Protein AF-A0A4V6XWL5-F1 (afdb_monomer_lite)

Structure (mmCIF, N/CA/C/O backbone):
data_AF-A0A4V6XWL5-F1
#
_entry.id   AF-A0A4V6XWL5-F1
#
loop_
_atom_site.group_PDB
_atom_site.id
_atom_site.type_symbol
_atom_site.label_atom_id
_atom_site.label_alt_id
_atom_site.label_comp_id
_atom_site.label_asym_id
_atom_site.label_entity_id
_atom_site.label_seq_id
_atom_site.pdbx_PDB_ins_code
_atom_site.Cartn_x
_atom_site.Cartn_y
_atom_site.Cartn_z
_atom_site.occupancy
_atom_site.B_iso_or_equiv
_atom_site.auth_seq_id
_atom_site.auth_comp_id
_atom_site.auth_asym_id
_atom_site.auth_atom_id
_atom_site.pdbx_PDB_model_num
ATOM 1 N N . MET A 1 1 ? 17.729 -28.810 -11.123 1.00 40.25 1 MET A N 1
ATOM 2 C CA . MET A 1 1 ? 17.228 -27.860 -12.140 1.00 40.25 1 MET A CA 1
ATOM 3 C C . MET A 1 1 ? 15.834 -28.302 -12.530 1.00 40.25 1 MET A C 1
ATOM 5 O O . MET A 1 1 ? 15.698 -29.284 -13.244 1.00 40.25 1 MET A O 1
ATOM 9 N N . VAL A 1 2 ? 14.812 -27.662 -11.968 1.00 44.84 2 VAL A N 1
ATOM 10 C CA . VAL A 1 2 ? 13.415 -27.924 -12.328 1.00 44.84 2 VAL A CA 1
ATOM 11 C C . VAL A 1 2 ? 13.117 -27.051 -13.542 1.00 44.84 2 VAL A C 1
ATOM 13 O O . VAL A 1 2 ? 13.037 -25.832 -13.418 1.00 44.84 2 VAL A O 1
ATOM 16 N N . GLU A 1 3 ? 13.042 -27.657 -14.725 1.00 44.75 3 GLU A N 1
ATOM 17 C CA . GLU A 1 3 ? 12.549 -26.979 -15.923 1.00 44.75 3 GLU A CA 1
ATOM 18 C C . GLU A 1 3 ? 11.070 -26.642 -15.709 1.00 44.75 3 GLU A C 1
ATOM 20 O O . GLU A 1 3 ? 10.210 -27.523 -15.705 1.00 44.75 3 GLU A O 1
ATOM 25 N N . ILE A 1 4 ? 10.771 -25.359 -15.501 1.00 56.16 4 ILE A N 1
ATOM 26 C CA . ILE A 1 4 ? 9.401 -24.843 -15.491 1.00 56.16 4 ILE A CA 1
ATOM 27 C C . ILE A 1 4 ? 8.886 -24.942 -16.932 1.00 56.16 4 ILE A C 1
ATOM 29 O O . ILE A 1 4 ? 9.144 -24.089 -17.780 1.00 56.16 4 ILE A O 1
ATOM 33 N N . HIS A 1 5 ? 8.226 -26.060 -17.220 1.00 51.72 5 HIS A N 1
ATOM 34 C CA . HIS A 1 5 ? 7.653 -26.395 -18.515 1.00 51.72 5 HIS A CA 1
ATOM 35 C C . HIS A 1 5 ? 6.510 -25.421 -18.852 1.00 51.72 5 HIS A C 1
ATOM 37 O O . HIS A 1 5 ? 5.430 -25.490 -18.273 1.00 51.72 5 HIS A O 1
ATOM 43 N N . GLY A 1 6 ? 6.753 -24.536 -19.823 1.00 56.50 6 GLY A N 1
ATOM 44 C CA . GLY A 1 6 ? 5.713 -23.995 -20.699 1.00 56.50 6 GLY A CA 1
ATOM 45 C C . GLY A 1 6 ? 4.849 -22.857 -20.155 1.00 56.50 6 GLY A C 1
ATOM 46 O O . GLY A 1 6 ? 3.627 -22.960 -20.209 1.00 56.50 6 GLY A O 1
ATOM 47 N N . ILE A 1 7 ? 5.446 -21.727 -19.760 1.00 60.53 7 ILE A N 1
ATOM 48 C CA . ILE A 1 7 ? 4.703 -20.457 -19.838 1.00 60.53 7 ILE A CA 1
ATOM 49 C C . ILE A 1 7 ? 4.410 -20.229 -21.321 1.00 60.53 7 ILE A C 1
ATOM 51 O O . ILE A 1 7 ? 5.315 -19.994 -22.126 1.00 60.53 7 ILE A O 1
ATOM 55 N N . THR A 1 8 ? 3.146 -20.381 -21.709 1.00 76.75 8 THR A N 1
ATOM 56 C CA . THR A 1 8 ? 2.747 -20.165 -23.101 1.00 76.75 8 THR A CA 1
ATOM 57 C C . THR A 1 8 ? 2.960 -18.691 -23.442 1.00 76.75 8 THR A C 1
ATOM 59 O O . THR A 1 8 ? 2.635 -17.815 -22.647 1.00 76.75 8 THR A O 1
ATOM 62 N N . HIS A 1 9 ? 3.487 -18.380 -24.629 1.00 76.94 9 HIS A N 1
ATOM 63 C CA . HIS A 1 9 ? 3.691 -16.993 -25.085 1.00 76.94 9 HIS A CA 1
ATOM 64 C C . HIS A 1 9 ? 2.428 -16.120 -24.913 1.00 76.94 9 HIS A C 1
ATOM 66 O O . HIS A 1 9 ? 2.501 -14.920 -24.676 1.00 76.94 9 HIS A O 1
ATOM 72 N N . PHE A 1 10 ? 1.254 -16.747 -24.992 1.00 80.38 10 PHE A N 1
ATOM 73 C CA . PHE A 1 10 ? -0.046 -16.142 -24.729 1.00 80.38 10 PHE A CA 1
ATOM 74 C C . PHE A 1 10 ? -0.212 -15.626 -23.289 1.00 80.38 10 PHE A C 1
ATOM 76 O O . PHE A 1 10 ? -0.710 -14.520 -23.087 1.00 80.38 10 PHE A O 1
ATOM 83 N N . GLU A 1 11 ? 0.235 -16.391 -22.293 1.00 84.25 11 GLU A N 1
ATOM 84 C CA . GLU A 1 11 ? 0.173 -16.018 -20.877 1.00 84.25 11 GLU A CA 1
ATOM 85 C C . GLU A 1 11 ? 1.003 -14.764 -20.594 1.00 84.25 11 GLU A C 1
ATOM 87 O O . GLU A 1 11 ? 0.534 -13.849 -19.919 1.00 84.25 11 GLU A O 1
ATOM 92 N N . LEU A 1 12 ? 2.197 -14.680 -21.186 1.00 83.06 12 LEU A N 1
ATOM 93 C CA . LEU A 1 12 ? 3.105 -13.549 -21.002 1.00 83.06 12 LEU A CA 1
ATOM 94 C C . LEU A 1 12 ? 2.530 -12.246 -21.583 1.00 83.06 12 LEU A C 1
ATOM 96 O O . LEU A 1 12 ? 2.713 -11.180 -21.005 1.00 83.06 12 LEU A O 1
ATOM 100 N N . VAL A 1 13 ? 1.772 -12.340 -22.681 1.00 86.88 13 VAL A N 1
ATOM 101 C CA . VAL A 1 13 ? 1.109 -11.185 -23.309 1.00 86.88 13 VAL A CA 1
ATOM 102 C C . VAL A 1 13 ? -0.139 -10.748 -22.537 1.00 86.88 13 VAL A C 1
ATOM 104 O O . VAL A 1 13 ? -0.395 -9.553 -22.433 1.00 86.88 13 VAL A O 1
ATOM 107 N N . ILE A 1 14 ? -0.928 -11.679 -21.993 1.00 92.56 14 ILE A N 1
ATOM 108 C CA . ILE A 1 14 ? -2.231 -11.365 -21.374 1.00 92.56 14 ILE A CA 1
ATOM 109 C C . ILE A 1 14 ? -2.130 -10.987 -19.902 1.00 92.56 14 ILE A C 1
ATOM 111 O O . ILE A 1 14 ? -2.921 -10.167 -19.428 1.00 92.56 14 ILE A O 1
ATOM 115 N N . ARG A 1 15 ? -1.164 -11.552 -19.179 1.00 92.00 15 ARG A N 1
ATOM 116 C CA . ARG A 1 15 ? -0.947 -11.286 -17.757 1.00 92.00 15 ARG A CA 1
ATOM 117 C C . ARG A 1 15 ? -0.972 -9.793 -17.382 1.00 92.00 15 ARG A C 1
ATOM 119 O O . ARG A 1 15 ? -1.757 -9.461 -16.493 1.00 92.00 15 ARG A O 1
ATOM 126 N N . PRO A 1 16 ? -0.228 -8.882 -18.040 1.00 92.69 16 PRO A N 1
ATOM 127 C CA . PRO A 1 16 ? -0.234 -7.470 -17.651 1.00 92.69 16 PRO A CA 1
ATOM 128 C C . PRO A 1 16 ? -1.604 -6.804 -17.830 1.00 92.69 16 PRO A C 1
ATOM 130 O O . PRO A 1 16 ? -1.981 -5.955 -17.027 1.00 92.69 16 PRO A O 1
ATOM 133 N N . TYR A 1 17 ? -2.399 -7.219 -18.824 1.00 93.81 17 TYR A N 1
ATOM 134 C CA . TYR A 1 17 ? -3.762 -6.710 -19.003 1.00 93.81 17 TYR A CA 1
ATOM 135 C C . TYR A 1 17 ? -4.684 -7.159 -17.869 1.00 93.81 17 TYR A C 1
ATOM 137 O O . TYR A 1 17 ? -5.455 -6.351 -17.351 1.00 93.81 17 TYR A O 1
ATOM 145 N N . LEU A 1 18 ? -4.603 -8.430 -17.465 1.00 95.38 18 LEU A N 1
ATOM 146 C CA . LEU A 1 18 ? -5.391 -8.944 -16.343 1.00 95.38 18 LEU A CA 1
ATOM 147 C C . LEU A 1 18 ? -4.994 -8.266 -15.029 1.00 95.38 18 LEU A C 1
ATOM 149 O O . LEU A 1 18 ? -5.874 -7.833 -14.288 1.00 95.38 18 LEU A O 1
ATOM 153 N N . GLU A 1 19 ? -3.694 -8.116 -14.768 1.00 93.56 19 GLU A N 1
ATOM 154 C CA . GLU A 1 19 ? -3.190 -7.402 -13.590 1.00 93.56 19 GLU A CA 1
ATOM 155 C C . GLU A 1 19 ? -3.676 -5.944 -13.575 1.00 93.56 19 GLU A C 1
ATOM 157 O O . GLU A 1 19 ? -4.216 -5.487 -12.565 1.00 93.56 19 GLU A O 1
ATOM 162 N N . LEU A 1 20 ? -3.591 -5.235 -14.708 1.00 94.75 20 LEU A N 1
ATOM 163 C CA . LEU A 1 20 ? -4.091 -3.865 -14.839 1.00 94.75 20 LEU A CA 1
ATOM 164 C C . LEU A 1 20 ? -5.595 -3.769 -14.553 1.00 94.75 20 LEU A C 1
ATOM 166 O O . LEU A 1 20 ? -6.021 -2.897 -13.797 1.00 94.75 20 LEU A O 1
ATOM 170 N N . ILE A 1 21 ? -6.403 -4.668 -15.125 1.00 96.31 21 ILE A N 1
ATOM 171 C CA . ILE A 1 21 ? -7.852 -4.707 -14.887 1.00 96.31 21 ILE A CA 1
ATOM 172 C C . ILE A 1 21 ? -8.135 -4.914 -13.398 1.00 96.31 21 ILE A C 1
ATOM 174 O O . ILE A 1 21 ? -8.945 -4.183 -12.827 1.00 96.31 21 ILE A O 1
ATOM 178 N N . VAL A 1 22 ? -7.451 -5.860 -12.750 1.00 95.94 22 VAL A N 1
ATOM 179 C CA . VAL A 1 22 ? -7.618 -6.122 -11.315 1.00 95.94 22 VAL A CA 1
ATOM 180 C C . VAL A 1 22 ? -7.304 -4.865 -10.502 1.00 95.94 22 VAL A C 1
ATOM 182 O O . VAL A 1 22 ? -8.154 -4.425 -9.726 1.00 95.94 22 VAL A O 1
ATOM 185 N N . TYR A 1 23 ? -6.159 -4.214 -10.715 1.00 94.88 23 TYR A N 1
ATOM 186 C CA . TYR A 1 23 ? -5.823 -3.004 -9.959 1.00 94.88 23 TYR A CA 1
ATOM 187 C C . TYR A 1 23 ? -6.784 -1.840 -10.232 1.00 94.88 23 TYR A C 1
ATOM 189 O O . TYR A 1 23 ? -7.205 -1.168 -9.287 1.00 94.88 23 TYR A O 1
ATOM 197 N N . LEU A 1 24 ? -7.223 -1.643 -11.479 1.00 94.94 24 LEU A N 1
ATOM 198 C CA . LEU A 1 24 ? -8.234 -0.637 -11.815 1.00 94.94 24 LEU A CA 1
ATOM 199 C C . LEU A 1 24 ? -9.566 -0.912 -11.108 1.00 94.94 24 LEU A C 1
ATOM 201 O O . LEU A 1 24 ? -10.176 0.014 -10.567 1.00 94.94 24 LEU A O 1
ATOM 205 N N . THR A 1 25 ? -10.008 -2.171 -11.043 1.00 96.12 25 THR A N 1
ATOM 206 C CA . THR A 1 25 ? -11.221 -2.521 -10.287 1.00 96.12 25 THR A CA 1
ATOM 207 C C . THR A 1 25 ? -11.054 -2.240 -8.794 1.00 96.12 25 THR A C 1
ATOM 209 O O . THR A 1 25 ? -11.962 -1.673 -8.189 1.00 96.12 25 THR A O 1
ATOM 212 N N . CYS A 1 26 ? -9.884 -2.518 -8.208 1.00 94.56 26 CYS A N 1
ATOM 213 C CA . CYS A 1 26 ? -9.581 -2.173 -6.817 1.00 94.56 26 CYS A CA 1
ATOM 214 C C . CYS A 1 26 ? -9.636 -0.658 -6.566 1.00 94.56 26 CYS A C 1
ATOM 216 O O . CYS A 1 26 ? -10.188 -0.224 -5.549 1.00 94.56 26 CYS A O 1
ATOM 218 N N . VAL A 1 27 ? -9.129 0.159 -7.496 1.00 94.69 27 VAL A N 1
ATOM 219 C CA . VAL A 1 27 ? -9.224 1.628 -7.432 1.00 94.69 27 VAL A CA 1
ATOM 220 C C . VAL A 1 27 ? -10.688 2.072 -7.456 1.00 94.69 27 VAL A C 1
ATOM 222 O O . VAL A 1 27 ? -11.107 2.842 -6.590 1.00 94.69 27 VAL A O 1
ATOM 225 N N . VAL A 1 28 ? -11.491 1.547 -8.386 1.00 96.12 28 VAL A N 1
ATOM 226 C CA . VAL A 1 28 ? -12.923 1.874 -8.496 1.00 96.12 28 VAL A CA 1
ATOM 227 C C . VAL A 1 28 ? -13.681 1.472 -7.230 1.00 96.12 28 VAL A C 1
ATOM 229 O O . VAL A 1 28 ? -14.409 2.290 -6.668 1.00 96.12 28 VAL A O 1
ATOM 232 N N . VAL A 1 29 ? -13.480 0.250 -6.732 1.00 94.62 29 VAL A N 1
ATOM 233 C CA . VAL A 1 29 ? -14.105 -0.238 -5.492 1.00 94.62 29 VAL A CA 1
ATOM 234 C C . VAL A 1 29 ? -13.709 0.631 -4.300 1.00 94.62 29 VAL A C 1
ATOM 236 O O . VAL A 1 29 ? -14.564 0.987 -3.489 1.00 94.62 29 VAL A O 1
ATOM 239 N N . SER A 1 30 ? -12.442 1.038 -4.217 1.00 93.62 30 SER A N 1
ATOM 240 C CA . SER A 1 30 ? -11.965 1.926 -3.155 1.00 93.62 30 SER A CA 1
ATOM 241 C C . SER A 1 30 ? -12.645 3.297 -3.214 1.00 93.62 30 SER A C 1
ATOM 243 O O . SER A 1 30 ? -13.122 3.782 -2.189 1.00 93.62 30 SER A O 1
ATOM 245 N N . ILE A 1 31 ? -12.779 3.894 -4.405 1.00 93.06 31 ILE A N 1
ATOM 246 C CA . ILE A 1 31 ? -13.516 5.155 -4.609 1.00 93.06 31 ILE A CA 1
ATOM 247 C C . ILE A 1 31 ? -14.981 5.000 -4.188 1.00 93.06 31 ILE A C 1
ATOM 249 O O . ILE A 1 31 ? -15.500 5.833 -3.441 1.00 93.06 31 ILE A O 1
ATOM 253 N N . LEU A 1 32 ? -15.640 3.918 -4.609 1.00 93.88 32 LEU A N 1
ATOM 254 C CA . LEU A 1 32 ? -17.026 3.630 -4.238 1.00 93.88 32 LEU A CA 1
ATOM 255 C C . LEU A 1 32 ? -17.194 3.466 -2.725 1.00 93.88 32 LEU A C 1
ATOM 257 O O . LEU A 1 32 ? -18.193 3.924 -2.177 1.00 93.88 32 LEU A O 1
ATOM 261 N N . ALA A 1 33 ? -16.214 2.886 -2.033 1.00 89.56 33 ALA A N 1
ATOM 262 C CA . ALA A 1 33 ? -16.212 2.755 -0.579 1.00 89.56 33 ALA A CA 1
ATOM 263 C C . ALA A 1 33 ? -15.995 4.094 0.157 1.00 89.56 33 ALA A C 1
ATOM 265 O O . ALA A 1 33 ? -16.480 4.259 1.281 1.00 89.56 33 ALA A O 1
ATOM 266 N N . PHE A 1 34 ? -15.356 5.091 -0.468 1.00 89.00 34 PHE A N 1
ATOM 267 C CA . PHE A 1 34 ? -15.271 6.445 0.094 1.00 89.00 34 PHE A CA 1
ATOM 268 C C . PHE A 1 34 ? -16.605 7.204 0.036 1.00 89.00 34 PHE A C 1
ATOM 270 O O . PHE A 1 34 ? -16.876 8.033 0.907 1.00 89.00 34 PHE A O 1
ATOM 277 N N . VAL A 1 35 ? -17.480 6.912 -0.930 1.00 89.50 35 VAL A N 1
ATOM 278 C CA . VAL A 1 35 ? -18.796 7.570 -1.062 1.00 89.50 35 VAL A CA 1
ATOM 279 C C . VAL A 1 35 ? -19.659 7.458 0.210 1.00 89.50 35 VAL A C 1
ATOM 281 O O . VAL A 1 35 ? -20.076 8.499 0.735 1.00 89.50 35 VAL A O 1
ATOM 284 N N . PRO A 1 36 ? -19.933 6.258 0.771 1.00 86.50 36 PRO A N 1
ATOM 285 C CA . PRO A 1 36 ? -20.691 6.148 2.012 1.00 86.50 36 PRO A CA 1
ATOM 286 C C . PRO A 1 36 ? -19.932 6.774 3.183 1.00 86.50 36 PRO A C 1
ATOM 288 O O . PRO A 1 36 ? -20.563 7.368 4.054 1.00 86.50 36 PRO A O 1
ATOM 291 N N . TYR A 1 37 ? -18.597 6.730 3.195 1.00 84.06 37 TYR A N 1
ATOM 292 C CA . TYR A 1 37 ? -17.820 7.388 4.241 1.00 84.06 37 TYR A CA 1
ATOM 293 C C . TYR A 1 37 ? -18.103 8.894 4.306 1.00 84.06 37 TYR A C 1
ATOM 295 O O . TYR A 1 37 ? -18.447 9.412 5.371 1.00 84.06 37 TYR A O 1
ATOM 303 N N . PHE A 1 38 ? -18.052 9.596 3.170 1.00 85.12 38 PHE A N 1
ATOM 304 C CA . PHE A 1 38 ? -18.371 11.024 3.127 1.00 85.12 38 PHE A CA 1
ATOM 305 C C . PHE A 1 38 ? -19.814 11.312 3.549 1.00 85.12 38 PHE A C 1
ATOM 307 O O . PHE A 1 38 ? -20.061 12.304 4.240 1.00 85.12 38 PHE A O 1
ATOM 314 N N . LYS A 1 39 ? -20.752 10.422 3.205 1.00 87.56 39 LYS A N 1
ATOM 315 C CA . LYS A 1 39 ? -22.164 10.536 3.592 1.00 87.56 39 LYS A CA 1
ATOM 316 C C . LYS A 1 39 ? -22.385 10.341 5.098 1.00 87.56 39 LYS A C 1
ATOM 318 O O . LYS A 1 39 ? -23.178 11.065 5.695 1.00 87.56 39 LYS A O 1
ATOM 323 N N . TYR A 1 40 ? -21.675 9.403 5.726 1.00 82.12 40 TYR A N 1
ATOM 324 C CA . TYR A 1 40 ? -21.858 9.026 7.135 1.00 82.12 40 TYR A CA 1
ATOM 325 C C . TYR A 1 40 ? -20.824 9.631 8.095 1.00 82.12 40 TYR A C 1
ATOM 327 O O . TYR A 1 40 ? -20.870 9.347 9.293 1.00 82.12 40 TYR A O 1
ATOM 335 N N . ARG A 1 41 ? -19.949 10.533 7.623 1.00 79.19 41 ARG A N 1
ATOM 336 C CA . ARG A 1 41 ? -18.886 11.173 8.427 1.00 79.19 41 ARG A CA 1
ATOM 337 C C . ARG A 1 41 ? -19.368 11.869 9.705 1.00 79.19 41 ARG A C 1
ATOM 339 O O . ARG A 1 41 ? -18.578 12.107 10.610 1.00 79.19 41 ARG A O 1
ATOM 346 N N . LYS A 1 42 ? -20.657 12.223 9.780 1.00 80.31 42 LYS A N 1
ATOM 347 C CA . LYS A 1 42 ? -21.259 12.885 10.948 1.00 80.31 42 LYS A CA 1
ATOM 348 C C . LYS A 1 42 ? -21.322 11.962 12.177 1.00 80.31 42 LYS A C 1
ATOM 350 O O . LYS A 1 42 ? -21.355 12.452 13.302 1.00 80.31 42 LYS A O 1
ATOM 355 N N . ASN A 1 43 ? -21.272 10.644 11.979 1.00 76.38 43 ASN A N 1
ATOM 356 C CA . ASN A 1 43 ? -21.231 9.670 13.064 1.00 76.38 43 ASN A CA 1
ATOM 357 C C . ASN A 1 43 ? -19.772 9.419 13.482 1.00 76.38 43 ASN A C 1
ATOM 359 O O . ASN A 1 43 ? -19.075 8.596 12.894 1.00 76.38 43 ASN A O 1
ATOM 363 N N . SER A 1 44 ? -19.312 10.121 14.525 1.00 60.41 44 SER A N 1
ATOM 364 C CA . SER A 1 44 ? -17.916 10.115 15.017 1.00 60.41 44 SER A CA 1
ATOM 365 C C . SER A 1 44 ? -17.392 8.752 15.510 1.00 60.41 44 SER A C 1
ATOM 367 O O . SER A 1 44 ? -16.223 8.660 15.889 1.00 60.41 44 SER A O 1
ATOM 369 N N . ASN A 1 45 ? -18.219 7.710 15.573 1.00 61.28 45 ASN A N 1
ATOM 370 C CA . ASN A 1 45 ? -17.975 6.611 16.505 1.00 61.28 45 ASN A CA 1
ATOM 371 C C . ASN A 1 45 ? -17.348 5.346 15.921 1.00 61.28 45 ASN A C 1
ATOM 373 O O . ASN A 1 45 ? -17.229 4.396 16.683 1.00 61.28 45 ASN A O 1
ATOM 377 N N . TYR A 1 46 ? -16.966 5.261 14.635 1.00 57.94 46 TYR A N 1
ATOM 378 C CA . TYR A 1 46 ? -16.537 3.934 14.162 1.00 57.94 46 TYR A CA 1
ATOM 379 C C . TYR A 1 46 ? -15.583 3.796 12.967 1.00 57.94 46 TYR A C 1
ATOM 381 O O . TYR A 1 46 ? -15.095 2.695 12.740 1.00 57.94 46 TYR A O 1
ATOM 389 N N . ILE A 1 47 ? -15.271 4.840 12.191 1.00 72.31 47 ILE A N 1
ATOM 390 C CA . ILE A 1 47 ? -14.730 4.602 10.832 1.00 72.31 47 ILE A CA 1
ATOM 391 C C . ILE A 1 47 ? -13.229 4.926 10.679 1.00 72.31 47 ILE A C 1
ATOM 393 O O . ILE A 1 47 ? -12.676 4.783 9.599 1.00 72.31 47 ILE A O 1
ATOM 397 N N . GLY A 1 48 ? -12.518 5.295 11.750 1.00 81.50 48 GLY A N 1
ATOM 398 C CA . GLY A 1 48 ? -11.121 5.748 11.645 1.00 81.50 48 GLY A CA 1
ATOM 399 C C . GLY A 1 48 ? -10.146 4.700 11.081 1.00 81.50 48 GLY A C 1
ATOM 400 O O . GLY A 1 48 ? -9.504 4.945 10.063 1.00 81.50 48 GLY A O 1
ATOM 401 N N . ALA A 1 49 ? -10.049 3.525 11.714 1.00 85.50 49 ALA A N 1
ATOM 402 C CA . ALA A 1 49 ? -9.102 2.480 11.303 1.00 85.50 49 ALA A CA 1
ATOM 403 C C . ALA A 1 49 ? -9.459 1.877 9.936 1.00 85.50 49 ALA A C 1
ATOM 405 O O . ALA A 1 49 ? -8.586 1.665 9.099 1.00 85.50 49 ALA A O 1
ATOM 406 N N . LEU A 1 50 ? -10.758 1.668 9.687 1.00 88.69 50 LEU A N 1
ATOM 407 C CA . LEU A 1 50 ? -11.252 1.177 8.401 1.00 88.69 50 LEU A CA 1
ATOM 408 C C . LEU A 1 50 ? -10.935 2.162 7.271 1.00 88.69 50 LEU A C 1
ATOM 410 O O . LEU A 1 50 ? -10.457 1.746 6.224 1.00 88.69 50 LEU A O 1
ATOM 414 N N . LEU A 1 51 ? -11.153 3.464 7.484 1.00 89.19 51 LEU A N 1
ATOM 415 C CA . LEU A 1 51 ? -10.820 4.487 6.495 1.00 89.19 51 LEU A CA 1
ATOM 416 C C . LEU A 1 51 ? -9.330 4.480 6.165 1.00 89.19 51 LEU A C 1
ATOM 418 O O . LEU A 1 51 ? -8.955 4.549 5.001 1.00 89.19 51 LEU A O 1
ATOM 422 N N . LEU A 1 52 ? -8.487 4.401 7.189 1.00 89.38 52 LEU A N 1
ATOM 423 C CA . LEU A 1 52 ? -7.041 4.422 7.027 1.00 89.38 52 LEU A CA 1
ATOM 424 C C . LEU A 1 52 ? -6.560 3.194 6.230 1.00 89.38 52 LEU A C 1
ATOM 426 O O . LEU A 1 52 ? -5.751 3.330 5.309 1.00 89.38 52 LEU A O 1
ATOM 430 N N . PHE A 1 53 ? -7.135 2.020 6.499 1.00 91.56 53 PHE A N 1
ATOM 431 C CA . PHE A 1 53 ? -6.909 0.818 5.696 1.00 91.56 53 PHE A CA 1
ATOM 432 C C . PHE A 1 53 ? -7.371 0.995 4.239 1.00 91.56 53 PHE A C 1
ATOM 434 O O . PHE A 1 53 ? -6.618 0.689 3.316 1.00 91.56 53 PHE A O 1
ATOM 441 N N . MET A 1 54 ? -8.560 1.564 4.015 1.00 92.81 54 MET A N 1
ATOM 442 C CA . MET A 1 54 ? -9.078 1.841 2.667 1.00 92.81 54 MET A CA 1
ATOM 443 C C . MET A 1 54 ? -8.190 2.820 1.886 1.00 92.81 54 MET A C 1
ATOM 445 O O . MET A 1 54 ? -7.933 2.597 0.707 1.00 92.81 54 MET A O 1
ATOM 449 N N . ILE A 1 55 ? -7.678 3.874 2.534 1.00 92.81 55 ILE A N 1
ATOM 450 C CA . ILE A 1 55 ? -6.716 4.813 1.930 1.00 92.81 55 ILE A CA 1
ATOM 451 C C . ILE A 1 55 ? -5.432 4.081 1.539 1.00 92.81 55 ILE A C 1
ATOM 453 O O . ILE A 1 55 ? -4.928 4.281 0.437 1.00 92.81 55 ILE A O 1
ATOM 457 N N . SER A 1 56 ? -4.927 3.204 2.406 1.00 93.38 56 SER A N 1
ATOM 458 C CA . SER A 1 56 ? -3.710 2.432 2.130 1.00 93.38 56 SER A CA 1
ATOM 459 C C . SER A 1 56 ? -3.902 1.484 0.940 1.00 93.38 56 SER A C 1
ATOM 461 O O . SER A 1 56 ? -3.053 1.431 0.053 1.00 93.38 56 SER A O 1
ATOM 463 N N . CYS A 1 57 ? -5.053 0.805 0.865 1.00 93.75 57 CYS A N 1
ATOM 464 C CA . CYS A 1 57 ? -5.415 -0.052 -0.268 1.00 93.75 57 CYS A CA 1
ATOM 465 C C . CYS A 1 57 ? -5.549 0.738 -1.574 1.00 93.75 57 CYS A C 1
ATOM 467 O O . CYS A 1 57 ? -5.069 0.292 -2.617 1.00 93.75 57 CYS A O 1
ATOM 469 N N . PHE A 1 58 ? -6.167 1.920 -1.517 1.00 95.19 58 PHE A N 1
ATOM 470 C CA . PHE A 1 58 ? -6.309 2.812 -2.663 1.00 95.19 58 PHE A CA 1
ATOM 471 C C . PHE A 1 58 ? -4.949 3.272 -3.197 1.00 95.19 58 PHE A C 1
ATOM 473 O O . PHE A 1 58 ? -4.683 3.132 -4.388 1.00 95.19 58 PHE A O 1
ATOM 480 N N . LEU A 1 59 ? -4.070 3.762 -2.316 1.00 93.88 59 LEU A N 1
ATOM 481 C CA . LEU A 1 59 ? -2.726 4.207 -2.690 1.00 93.88 59 LEU A CA 1
ATOM 482 C C . LEU A 1 59 ? -1.896 3.064 -3.280 1.00 93.88 59 LEU A C 1
ATOM 484 O O . LEU A 1 59 ? -1.278 3.243 -4.326 1.00 93.88 59 LEU A O 1
ATOM 488 N N . CYS A 1 60 ? -1.925 1.883 -2.658 1.00 94.62 60 CYS A N 1
ATOM 489 C CA . CYS A 1 60 ? -1.240 0.710 -3.193 1.00 94.62 60 CYS A CA 1
ATOM 490 C C . CYS A 1 60 ? -1.776 0.331 -4.576 1.00 94.62 60 CYS A C 1
ATOM 492 O O . CYS A 1 60 ? -0.991 0.157 -5.498 1.00 94.62 60 CYS A O 1
ATOM 494 N N . SER A 1 61 ? -3.098 0.285 -4.762 1.00 95.25 61 SER A N 1
ATOM 495 C CA . SER A 1 61 ? -3.691 -0.070 -6.060 1.00 95.25 61 SER A CA 1
ATOM 496 C C . SER A 1 61 ? -3.278 0.908 -7.167 1.00 95.25 61 SER A C 1
ATOM 498 O O . SER A 1 61 ? -3.013 0.479 -8.284 1.00 95.25 61 SER A O 1
ATOM 500 N N . ILE A 1 62 ? -3.163 2.207 -6.863 1.00 95.31 62 ILE A N 1
ATOM 501 C CA . ILE A 1 62 ? -2.666 3.212 -7.817 1.00 95.31 62 ILE A CA 1
ATOM 502 C C . ILE A 1 62 ? -1.202 2.956 -8.173 1.00 95.31 62 ILE A C 1
ATOM 504 O O . ILE A 1 62 ? -0.859 2.946 -9.351 1.00 95.31 62 ILE A O 1
ATOM 508 N N . ILE A 1 63 ? -0.345 2.740 -7.172 1.00 94.31 63 ILE A N 1
ATOM 509 C CA . ILE A 1 63 ? 1.089 2.514 -7.393 1.00 94.31 63 ILE A CA 1
ATOM 510 C C . ILE A 1 63 ? 1.310 1.223 -8.194 1.00 94.31 63 ILE A C 1
ATOM 512 O O . ILE A 1 63 ? 2.088 1.220 -9.142 1.00 94.31 63 ILE A O 1
ATOM 516 N N . GLN A 1 64 ? 0.572 0.152 -7.886 1.00 93.62 64 GLN A N 1
ATOM 517 C CA . GLN A 1 64 ? 0.663 -1.119 -8.611 1.00 93.62 64 GLN A CA 1
ATOM 518 C C . GLN A 1 64 ? 0.099 -1.062 -10.036 1.00 93.62 64 GLN A C 1
ATOM 520 O O . GLN A 1 64 ? 0.434 -1.930 -10.830 1.00 93.62 64 GLN A O 1
ATOM 525 N N . CYS A 1 65 ? -0.719 -0.066 -10.401 1.00 94.69 65 CYS A N 1
ATOM 526 C CA . CYS A 1 65 ? -1.149 0.102 -11.795 1.00 94.69 65 CYS A CA 1
ATOM 527 C C . CYS A 1 65 ? 0.010 0.495 -12.723 1.00 94.69 65 CYS A C 1
ATOM 529 O O . CYS A 1 65 ? -0.094 0.290 -13.932 1.00 94.69 65 CYS A O 1
ATOM 531 N N . VAL A 1 66 ? 1.089 1.079 -12.195 1.00 92.38 66 VAL A N 1
ATOM 532 C CA . VAL A 1 66 ? 2.179 1.638 -13.008 1.00 92.38 66 VAL A CA 1
ATOM 533 C C . VAL A 1 66 ? 2.937 0.538 -13.757 1.00 92.38 66 VAL A C 1
ATOM 535 O O . VAL A 1 66 ? 3.053 0.625 -14.976 1.00 92.38 66 VAL A O 1
ATOM 538 N N . ASP A 1 67 ? 3.363 -0.524 -13.066 1.00 91.12 67 ASP A N 1
ATOM 539 C CA . ASP A 1 67 ? 4.098 -1.657 -13.657 1.00 91.12 67 ASP A CA 1
ATOM 540 C C . ASP A 1 67 ? 3.375 -2.301 -14.860 1.00 91.12 67 ASP A C 1
ATOM 542 O O . ASP A 1 67 ? 3.941 -2.329 -15.958 1.00 91.12 67 ASP A O 1
ATOM 546 N N . PRO A 1 68 ? 2.118 -2.775 -14.733 1.00 92.56 68 PRO A N 1
ATOM 547 C CA . PRO A 1 68 ? 1.410 -3.384 -15.850 1.00 92.56 68 PRO A CA 1
ATOM 548 C C . PRO A 1 68 ? 1.074 -2.363 -16.942 1.00 92.56 68 PRO A C 1
ATOM 550 O O . PRO A 1 68 ? 1.050 -2.727 -18.114 1.00 92.56 68 PRO A O 1
ATOM 553 N N . THR A 1 69 ? 0.870 -1.082 -16.608 1.00 92.00 69 THR A N 1
ATOM 554 C CA . THR A 1 69 ? 0.684 -0.034 -17.628 1.00 92.00 69 THR A CA 1
ATOM 555 C C . THR A 1 69 ? 1.929 0.102 -18.498 1.00 92.00 69 THR A C 1
ATOM 557 O O . THR A 1 69 ? 1.813 0.179 -19.720 1.00 92.00 69 THR A O 1
ATOM 560 N N . ILE A 1 70 ? 3.116 0.088 -17.891 1.00 90.50 70 ILE A N 1
ATOM 561 C CA . ILE A 1 70 ? 4.379 0.202 -18.622 1.00 90.50 70 ILE A CA 1
ATOM 562 C C . ILE A 1 70 ? 4.608 -1.038 -19.488 1.00 90.50 70 ILE A C 1
ATOM 564 O O . ILE A 1 70 ? 4.880 -0.888 -20.676 1.00 90.50 70 ILE A O 1
ATOM 568 N N . GLN A 1 71 ? 4.366 -2.241 -18.960 1.00 89.62 71 GLN A N 1
ATOM 569 C CA . GLN A 1 71 ? 4.437 -3.479 -19.749 1.00 89.62 71 GLN A CA 1
ATOM 570 C C . GLN A 1 71 ? 3.466 -3.466 -20.942 1.00 89.62 71 GLN A C 1
ATOM 572 O O . GLN A 1 71 ? 3.829 -3.858 -22.052 1.00 89.62 71 GLN A O 1
ATOM 577 N N . VAL A 1 72 ? 2.237 -2.970 -20.752 1.00 91.44 72 VAL A N 1
ATOM 578 C CA . VAL A 1 72 ? 1.267 -2.807 -21.844 1.00 91.44 72 VAL A CA 1
ATOM 579 C C . VAL A 1 72 ? 1.769 -1.789 -22.873 1.00 91.44 72 VAL A C 1
ATOM 581 O O . VAL A 1 72 ? 1.663 -2.043 -24.074 1.00 91.44 72 VAL A O 1
ATOM 584 N N . MET A 1 73 ? 2.340 -0.659 -22.454 1.00 90.25 73 MET A N 1
ATOM 585 C CA . MET A 1 73 ? 2.902 0.335 -23.379 1.00 90.25 73 MET A CA 1
ATOM 586 C C . MET A 1 73 ? 4.062 -0.240 -24.202 1.00 90.25 73 MET A C 1
ATOM 588 O O . MET A 1 73 ? 4.066 -0.090 -25.427 1.00 90.25 73 MET A O 1
ATOM 592 N N . GLU A 1 74 ? 4.981 -0.962 -23.561 1.00 89.44 74 GLU A N 1
ATOM 593 C CA . GLU A 1 74 ? 6.106 -1.631 -24.221 1.00 89.44 74 GLU A CA 1
ATOM 594 C C . GLU A 1 74 ? 5.628 -2.692 -25.216 1.00 89.44 74 GLU A C 1
ATOM 596 O O . GLU A 1 74 ? 6.122 -2.744 -26.344 1.00 89.44 74 GLU A O 1
ATOM 601 N N . SER A 1 75 ? 4.599 -3.471 -24.856 1.00 88.38 75 SER A N 1
ATOM 602 C CA . SER A 1 75 ? 3.998 -4.470 -25.753 1.00 88.38 75 SER A CA 1
ATOM 603 C C . SER A 1 75 ? 3.388 -3.858 -27.021 1.00 88.38 75 SER A C 1
ATOM 605 O O . SER A 1 75 ? 3.337 -4.511 -28.060 1.00 88.38 75 SER A O 1
ATOM 607 N N . ASN A 1 76 ? 2.983 -2.585 -26.962 1.00 89.50 76 ASN A N 1
ATOM 608 C CA . ASN A 1 76 ? 2.451 -1.828 -28.096 1.00 89.50 76 ASN A CA 1
ATOM 609 C C . ASN A 1 76 ? 3.541 -1.077 -28.889 1.00 89.50 76 ASN A C 1
ATOM 611 O O . ASN A 1 76 ? 3.225 -0.278 -29.771 1.00 89.50 76 ASN A O 1
ATOM 615 N N . GLY A 1 77 ? 4.824 -1.312 -28.591 1.00 87.69 77 GLY A N 1
ATOM 616 C CA . GLY A 1 77 ? 5.956 -0.692 -29.285 1.00 87.69 77 GLY A CA 1
ATOM 617 C C . GLY A 1 77 ? 6.245 0.753 -28.866 1.00 87.69 77 GLY A C 1
ATOM 618 O O . GLY A 1 77 ? 7.063 1.421 -29.503 1.00 87.69 77 GLY A O 1
ATOM 619 N N . LEU A 1 78 ? 5.607 1.252 -27.802 1.00 86.44 78 LEU A N 1
ATOM 620 C CA . LEU A 1 78 ? 5.933 2.551 -27.218 1.00 86.44 78 LEU A CA 1
ATOM 621 C C . LEU A 1 78 ? 7.149 2.378 -26.303 1.00 86.44 78 LEU A C 1
ATOM 623 O O . LEU A 1 78 ? 7.066 1.710 -25.277 1.00 86.44 78 LEU A O 1
ATOM 627 N N . LYS A 1 79 ? 8.285 2.989 -26.658 1.00 77.94 79 LYS A N 1
ATOM 628 C CA . LYS A 1 79 ? 9.461 3.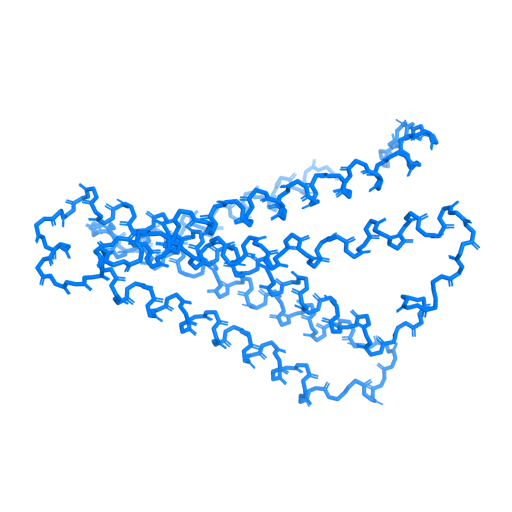016 -25.775 1.00 77.94 79 LYS A CA 1
ATOM 629 C C . LYS A 1 79 ? 9.169 3.879 -24.545 1.00 77.94 79 LYS A C 1
ATOM 631 O O . LYS A 1 79 ? 9.157 5.106 -24.634 1.00 77.94 79 LYS A O 1
ATOM 636 N N . SER A 1 80 ? 8.970 3.245 -23.399 1.00 69.50 80 SER A N 1
ATOM 637 C CA . SER A 1 80 ? 8.954 3.875 -22.076 1.00 69.50 80 SER A CA 1
ATOM 638 C C . SER A 1 80 ? 10.382 4.224 -21.659 1.00 69.50 80 SER A C 1
ATOM 640 O O . SER A 1 80 ? 11.144 3.399 -21.167 1.00 69.50 80 SER A O 1
ATOM 642 N N . THR A 1 81 ? 10.756 5.493 -21.792 1.00 66.38 81 THR A N 1
ATOM 643 C CA . THR A 1 81 ? 12.026 6.007 -21.247 1.00 66.38 81 THR A CA 1
ATOM 644 C C . THR A 1 81 ? 12.050 6.023 -19.708 1.00 66.38 81 THR A C 1
ATOM 646 O O . THR A 1 81 ? 13.094 6.275 -19.119 1.00 66.38 81 THR A O 1
ATOM 649 N N . PHE A 1 82 ? 10.910 5.768 -19.056 1.00 63.28 82 PHE A N 1
ATOM 650 C CA . PHE A 1 82 ? 10.710 5.950 -17.615 1.00 63.28 82 PHE A CA 1
ATOM 651 C C . PHE A 1 82 ? 11.440 4.934 -16.718 1.00 63.28 82 PHE A C 1
ATOM 653 O O . PHE A 1 82 ? 11.782 5.284 -15.595 1.00 63.28 82 PHE A O 1
ATOM 660 N N . LEU A 1 83 ? 11.694 3.702 -17.179 1.00 62.50 83 LEU A N 1
ATOM 661 C CA . LEU A 1 83 ? 12.168 2.610 -16.304 1.00 62.50 83 LEU A CA 1
ATOM 662 C C . LEU A 1 83 ? 13.510 1.990 -16.697 1.00 62.50 83 LEU A C 1
ATOM 664 O O . LEU A 1 83 ? 14.030 1.164 -15.963 1.00 62.50 83 LEU A O 1
ATOM 668 N N . HIS A 1 84 ? 14.090 2.350 -17.842 1.00 58.09 84 HIS A N 1
ATOM 669 C CA . HIS A 1 84 ? 15.147 1.505 -18.403 1.00 58.09 84 HIS A CA 1
ATOM 670 C C . HIS A 1 84 ? 16.584 1.840 -17.955 1.00 58.09 84 HIS A C 1
ATOM 672 O O . HIS A 1 84 ? 17.512 1.169 -18.397 1.00 58.09 84 HIS A O 1
ATOM 678 N N . ASN A 1 85 ? 16.806 2.840 -17.093 1.00 61.38 85 ASN A N 1
ATOM 679 C CA . ASN A 1 85 ? 18.148 3.415 -16.903 1.00 61.38 85 ASN A CA 1
ATOM 680 C C . ASN A 1 85 ? 18.598 3.636 -15.448 1.00 61.38 85 ASN A C 1
ATOM 682 O O . ASN A 1 85 ? 19.405 4.539 -15.215 1.00 61.38 85 ASN A O 1
ATOM 686 N N . GLY A 1 86 ? 18.106 2.868 -14.464 1.00 66.94 86 GLY A N 1
ATOM 687 C CA . GLY A 1 86 ? 18.522 3.065 -13.065 1.00 66.94 86 GLY A CA 1
ATOM 688 C C . GLY A 1 86 ? 18.308 4.514 -12.623 1.00 66.94 86 GLY A C 1
ATOM 689 O O . GLY A 1 86 ? 19.126 5.101 -11.909 1.00 66.94 86 GLY A O 1
ATOM 690 N N . SER A 1 87 ? 17.267 5.143 -13.177 1.00 74.44 87 SER A N 1
ATOM 691 C CA . SER A 1 87 ? 17.011 6.563 -13.005 1.00 74.44 87 SER A CA 1
ATOM 692 C C . SER A 1 87 ? 16.588 6.808 -11.560 1.00 74.44 87 SER A C 1
ATOM 694 O O . SER A 1 87 ? 16.081 5.922 -10.872 1.00 74.44 87 SER A O 1
ATOM 696 N N . LYS A 1 88 ? 16.750 8.044 -11.077 1.00 76.94 88 LYS A N 1
ATOM 697 C CA . LYS A 1 88 ? 16.283 8.412 -9.729 1.00 76.94 88 LYS A CA 1
ATOM 698 C C . LYS A 1 88 ? 14.803 8.055 -9.518 1.00 76.94 88 LYS A C 1
ATOM 700 O O . LYS A 1 88 ? 14.407 7.743 -8.402 1.00 76.94 88 LYS A O 1
ATOM 705 N N . GLU A 1 89 ? 14.003 8.087 -10.581 1.00 81.25 89 GLU A N 1
ATOM 706 C CA . GLU A 1 89 ? 12.567 7.791 -10.577 1.00 81.25 89 GLU A CA 1
ATOM 707 C C . GLU A 1 89 ? 12.268 6.323 -10.246 1.00 81.25 89 GLU A C 1
ATOM 709 O O . GLU A 1 89 ? 11.329 6.060 -9.497 1.00 81.25 89 GLU A O 1
ATOM 714 N N . GLU A 1 90 ? 13.090 5.383 -10.721 1.00 80.38 90 GLU A N 1
ATOM 715 C CA . GLU A 1 90 ? 12.946 3.949 -10.441 1.00 80.38 90 GLU A CA 1
ATOM 716 C C . GLU A 1 90 ? 13.111 3.650 -8.944 1.00 80.38 90 GLU A C 1
ATOM 718 O O . GLU A 1 90 ? 12.293 2.942 -8.354 1.00 80.38 90 GLU A O 1
ATOM 723 N N . TYR A 1 91 ? 14.096 4.272 -8.289 1.00 79.62 91 TYR A N 1
ATOM 724 C CA . TYR A 1 91 ? 14.296 4.130 -6.843 1.00 79.62 91 TYR A CA 1
ATOM 725 C C . TYR A 1 91 ? 13.136 4.719 -6.031 1.00 79.62 91 TYR A C 1
ATOM 727 O O . TYR A 1 91 ? 12.664 4.093 -5.078 1.00 79.62 91 TYR A O 1
ATOM 735 N N . TRP A 1 92 ? 12.624 5.892 -6.427 1.00 82.62 92 TRP A N 1
ATOM 736 C CA . TRP A 1 92 ? 11.440 6.486 -5.795 1.00 82.62 92 TRP A CA 1
ATOM 737 C C . TRP A 1 92 ? 10.197 5.619 -5.981 1.00 82.62 92 TRP A C 1
ATOM 739 O O . TRP A 1 92 ? 9.403 5.476 -5.049 1.00 82.62 92 TRP A O 1
ATOM 749 N N . PHE A 1 93 ? 10.035 5.017 -7.158 1.00 86.06 93 PHE A N 1
ATOM 750 C CA . PHE A 1 93 ? 8.937 4.107 -7.437 1.00 86.06 93 PHE A CA 1
ATOM 751 C C . PHE A 1 93 ? 9.041 2.824 -6.605 1.00 86.06 93 PHE A C 1
ATOM 753 O O . PHE A 1 93 ? 8.070 2.443 -5.949 1.00 86.06 93 PHE A O 1
ATOM 760 N N . PHE A 1 94 ? 10.224 2.208 -6.535 1.00 83.75 94 PHE A N 1
ATOM 761 C CA . PHE A 1 94 ? 10.484 1.050 -5.678 1.00 83.75 94 PHE A CA 1
ATOM 762 C C . PHE A 1 94 ? 10.189 1.354 -4.200 1.00 83.75 94 PHE A C 1
ATOM 764 O O . PHE A 1 94 ? 9.524 0.570 -3.512 1.00 83.75 94 PHE A O 1
ATOM 771 N N . LEU A 1 95 ? 10.619 2.524 -3.717 1.00 84.56 95 LEU A N 1
ATOM 772 C CA . LEU A 1 95 ? 10.337 2.998 -2.364 1.00 84.56 95 LEU A CA 1
ATOM 773 C C . LEU A 1 95 ? 8.830 3.179 -2.133 1.00 84.56 95 LEU A C 1
ATOM 775 O O . LEU A 1 95 ? 8.300 2.709 -1.124 1.00 84.56 95 LEU A O 1
ATOM 779 N N . ALA A 1 96 ? 8.121 3.823 -3.064 1.00 88.31 96 ALA A N 1
ATOM 780 C CA . ALA A 1 96 ? 6.673 4.023 -2.998 1.00 88.31 96 ALA A CA 1
ATOM 781 C C . ALA A 1 96 ? 5.915 2.685 -2.991 1.00 88.31 96 ALA A C 1
ATOM 783 O O . ALA A 1 96 ? 5.015 2.471 -2.175 1.00 88.31 96 ALA A O 1
ATOM 784 N N . ARG A 1 97 ? 6.320 1.744 -3.845 1.00 88.06 97 ARG A N 1
ATOM 785 C CA . ARG A 1 97 ? 5.744 0.398 -3.913 1.00 88.06 97 ARG A CA 1
ATOM 786 C C . ARG A 1 97 ? 5.934 -0.351 -2.597 1.00 88.06 97 ARG A C 1
ATOM 788 O O . ARG A 1 97 ? 4.958 -0.822 -2.013 1.00 88.06 97 ARG A O 1
ATOM 795 N N . THR A 1 98 ? 7.153 -0.379 -2.074 1.00 84.81 98 THR A N 1
ATOM 796 C CA . THR A 1 98 ? 7.475 -1.075 -0.821 1.00 84.81 98 THR A CA 1
ATOM 797 C C . THR A 1 98 ? 6.770 -0.451 0.387 1.00 84.81 98 THR A C 1
ATOM 799 O O . THR A 1 98 ? 6.163 -1.154 1.197 1.00 84.81 98 THR A O 1
ATOM 802 N N . THR A 1 99 ? 6.778 0.880 0.496 1.00 85.94 99 THR A N 1
ATOM 803 C CA . THR A 1 99 ? 6.066 1.601 1.568 1.00 85.94 99 THR A CA 1
ATOM 804 C C . THR A 1 99 ? 4.562 1.357 1.527 1.00 85.94 99 THR A C 1
ATOM 806 O O . THR A 1 99 ? 3.952 1.172 2.580 1.00 85.94 99 THR A O 1
ATOM 809 N N . SER A 1 100 ? 3.961 1.287 0.336 1.00 90.75 100 SER A N 1
ATOM 810 C CA . SER A 1 100 ? 2.526 1.034 0.192 1.00 90.75 100 SER A CA 1
ATOM 811 C C . SER A 1 100 ? 2.107 -0.343 0.724 1.00 90.75 100 SER A C 1
ATOM 813 O O . SER A 1 100 ? 1.097 -0.443 1.425 1.00 90.75 100 SER A O 1
ATOM 815 N N . PHE A 1 101 ? 2.912 -1.387 0.494 1.00 88.38 101 PHE A N 1
ATOM 816 C CA . PHE A 1 101 ? 2.677 -2.709 1.079 1.00 88.38 101 PHE A CA 1
ATOM 817 C C . PHE A 1 101 ? 2.817 -2.697 2.601 1.00 88.38 101 PHE A C 1
ATOM 819 O O . PHE A 1 101 ? 1.942 -3.212 3.302 1.00 88.38 101 PHE A O 1
ATOM 826 N N . ASN A 1 102 ? 3.861 -2.044 3.119 1.00 86.81 102 ASN A N 1
ATOM 827 C CA . ASN A 1 102 ? 4.058 -1.890 4.561 1.00 86.81 102 ASN A CA 1
ATOM 828 C C . ASN A 1 102 ? 2.869 -1.179 5.219 1.00 86.81 102 ASN A C 1
ATOM 830 O O . ASN A 1 102 ? 2.411 -1.589 6.286 1.00 86.81 102 ASN A O 1
ATOM 834 N N . PHE A 1 103 ? 2.306 -0.158 4.569 1.00 88.75 103 PHE A N 1
ATOM 835 C CA . PHE A 1 103 ? 1.102 0.506 5.059 1.00 88.75 103 PHE A CA 1
ATOM 836 C C . PHE A 1 103 ? -0.104 -0.425 5.075 1.00 88.75 103 PHE A C 1
ATOM 838 O O . PHE A 1 103 ? -0.786 -0.485 6.094 1.00 88.75 103 PHE A O 1
ATOM 845 N N . ILE A 1 104 ? -0.373 -1.190 4.014 1.00 92.00 104 ILE A N 1
ATOM 846 C CA . ILE A 1 104 ? -1.474 -2.172 4.036 1.00 92.00 104 ILE A CA 1
ATOM 847 C C . ILE A 1 104 ? -1.306 -3.138 5.208 1.00 92.00 104 ILE A C 1
ATOM 849 O O . ILE A 1 104 ? -2.265 -3.392 5.937 1.00 92.00 104 ILE A O 1
ATOM 853 N N . TYR A 1 105 ? -0.091 -3.631 5.426 1.00 88.19 105 TYR A N 1
ATOM 854 C CA . TYR A 1 105 ? 0.192 -4.593 6.480 1.00 88.19 105 TYR A CA 1
ATOM 855 C C . TYR A 1 105 ? -0.023 -4.018 7.888 1.00 88.19 105 TYR A C 1
ATOM 857 O O . TYR A 1 105 ? -0.765 -4.591 8.694 1.00 88.19 105 TYR A O 1
ATOM 865 N N . VAL A 1 106 ? 0.555 -2.847 8.173 1.00 87.31 106 VAL A N 1
ATOM 866 C CA . VAL A 1 106 ? 0.378 -2.141 9.453 1.00 87.31 106 VAL A CA 1
ATOM 867 C C . VAL A 1 106 ? -1.098 -1.862 9.693 1.00 87.31 106 VAL A C 1
ATOM 869 O O . VAL A 1 106 ? -1.657 -2.192 10.738 1.00 87.31 106 VAL A O 1
ATOM 872 N N . THR A 1 107 ? -1.757 -1.267 8.708 1.00 90.50 107 THR A N 1
ATOM 873 C CA . THR A 1 107 ? -3.119 -0.755 8.861 1.00 90.50 107 THR A CA 1
ATOM 874 C C . THR A 1 107 ? -4.143 -1.883 8.917 1.00 90.50 107 THR A C 1
ATOM 876 O O . THR A 1 107 ? -5.090 -1.795 9.696 1.00 90.50 107 THR A O 1
ATOM 879 N N . GLY A 1 108 ? -3.904 -2.985 8.201 1.00 90.25 108 GLY A N 1
ATOM 880 C CA . GLY A 1 108 ? -4.666 -4.227 8.313 1.00 90.25 108 GLY A CA 1
ATOM 881 C C . GLY A 1 108 ? -4.506 -4.887 9.683 1.00 90.25 108 GLY A C 1
ATOM 882 O O . GLY A 1 108 ? -5.500 -5.295 10.284 1.00 90.25 108 GLY A O 1
ATOM 883 N N . THR A 1 109 ? -3.290 -4.910 10.235 1.00 88.19 109 THR A N 1
ATOM 884 C CA . THR A 1 109 ? -3.033 -5.434 11.589 1.00 88.19 109 THR A CA 1
ATOM 885 C C . THR A 1 109 ? -3.762 -4.611 12.649 1.00 88.19 109 THR A C 1
ATOM 887 O O . THR A 1 109 ? -4.452 -5.168 13.504 1.00 88.19 109 THR A O 1
ATOM 890 N N . PHE A 1 110 ? -3.690 -3.279 12.569 1.00 87.75 110 PHE A N 1
ATOM 891 C CA . PHE A 1 110 ? -4.431 -2.398 13.475 1.00 87.75 110 PHE A CA 1
ATOM 892 C C . PHE A 1 110 ? -5.946 -2.518 13.300 1.00 87.75 110 PHE A C 1
ATOM 894 O O . PHE A 1 110 ? -6.667 -2.461 14.293 1.00 87.75 110 PHE A O 1
ATOM 901 N N . LEU A 1 111 ? -6.441 -2.720 12.076 1.00 90.50 111 LEU A N 1
ATOM 902 C CA . LEU A 1 111 ? -7.857 -2.977 11.821 1.00 90.50 111 LEU A CA 1
ATOM 903 C C . LEU A 1 111 ? -8.309 -4.286 12.481 1.00 90.50 111 LEU A C 1
ATOM 905 O O . LEU A 1 111 ? -9.348 -4.306 13.137 1.00 90.50 111 LEU A O 1
ATOM 909 N N . ALA A 1 112 ? -7.536 -5.364 12.344 1.00 90.50 112 ALA A N 1
ATOM 910 C CA . ALA A 1 112 ? -7.832 -6.641 12.988 1.00 90.50 112 ALA A CA 1
ATOM 911 C C . ALA A 1 112 ? -7.820 -6.508 14.519 1.00 90.50 112 ALA A C 1
ATOM 913 O O . ALA A 1 112 ? -8.769 -6.923 15.185 1.00 90.50 112 ALA A O 1
ATOM 914 N N . LEU A 1 113 ? -6.794 -5.853 15.068 1.00 87.62 113 LEU A N 1
ATOM 915 C CA . LEU A 1 113 ? -6.662 -5.576 16.497 1.00 87.62 113 LEU A CA 1
ATOM 916 C C . LEU A 1 113 ? -7.849 -4.755 17.016 1.00 87.62 113 LEU A C 1
ATOM 918 O O . LEU A 1 113 ? -8.411 -5.085 18.060 1.00 87.62 113 LEU A O 1
ATOM 922 N N . ASP A 1 114 ? -8.278 -3.736 16.269 1.00 87.38 114 ASP A N 1
ATOM 923 C CA . ASP A 1 114 ? -9.454 -2.927 16.592 1.00 87.38 114 ASP A CA 1
ATOM 924 C C . ASP A 1 114 ? -10.713 -3.799 16.711 1.00 87.38 114 ASP A C 1
ATOM 926 O O . ASP A 1 114 ? -11.440 -3.710 17.702 1.00 87.38 114 ASP A O 1
ATOM 930 N N . ARG A 1 115 ? -10.934 -4.722 15.764 1.00 89.44 115 ARG A N 1
ATOM 931 C CA . ARG A 1 115 ? -12.071 -5.659 15.808 1.00 89.44 115 ARG A CA 1
ATOM 932 C C . ARG A 1 115 ? -11.986 -6.635 16.973 1.00 89.44 115 ARG A C 1
ATOM 934 O O . ARG A 1 115 ? -12.996 -6.850 17.642 1.00 89.44 115 ARG A O 1
ATOM 941 N N . VAL A 1 116 ? -10.804 -7.174 17.260 1.00 88.75 116 VAL A N 1
ATOM 942 C CA . VAL A 1 116 ? -10.595 -8.065 18.411 1.00 88.75 116 VAL A CA 1
ATOM 943 C C . VAL A 1 116 ? -10.878 -7.330 19.723 1.00 88.75 116 VAL A C 1
ATOM 945 O O . VAL A 1 116 ? -11.574 -7.867 20.583 1.00 88.75 116 VAL A O 1
ATOM 948 N N . LEU A 1 117 ? -10.415 -6.088 19.883 1.00 85.62 117 LEU A N 1
ATOM 949 C CA . LEU A 1 117 ? -10.660 -5.292 21.093 1.00 85.62 117 LEU A CA 1
ATOM 950 C C . LEU A 1 117 ? -12.137 -4.936 21.288 1.00 85.62 117 LEU A C 1
ATOM 952 O O . LEU A 1 117 ? -12.625 -4.970 22.420 1.00 85.62 117 LEU A O 1
ATOM 956 N N . VAL A 1 118 ? -12.855 -4.625 20.205 1.00 87.50 118 VAL A N 1
ATOM 957 C CA . VAL A 1 118 ? -14.304 -4.373 20.252 1.00 87.50 118 VAL A CA 1
ATOM 958 C C . VAL A 1 118 ? -15.063 -5.621 20.704 1.00 87.50 118 VAL A C 1
ATOM 960 O O . VAL A 1 118 ? -15.972 -5.510 21.525 1.00 87.50 118 VAL A O 1
ATOM 963 N N . LEU A 1 119 ? -14.688 -6.798 20.191 1.00 89.12 119 LEU A N 1
ATOM 964 C CA . LEU A 1 119 ? -15.348 -8.065 20.518 1.00 89.12 119 LEU A CA 1
ATOM 965 C C . LEU A 1 119 ? -15.022 -8.553 21.937 1.00 89.12 119 LEU A C 1
ATOM 967 O O . LEU A 1 119 ? -15.898 -9.075 22.619 1.00 89.12 119 LEU A O 1
ATOM 971 N N . THR A 1 120 ? -13.783 -8.368 22.397 1.00 91.00 120 THR A N 1
ATOM 972 C CA . THR A 1 120 ? -13.323 -8.866 23.706 1.00 91.00 120 THR A CA 1
ATOM 973 C C . THR A 1 120 ? -13.705 -7.953 24.871 1.00 91.00 120 THR A C 1
ATOM 975 O O . THR A 1 120 ? -14.053 -8.443 25.945 1.00 91.00 120 THR A O 1
ATOM 978 N N . PHE A 1 121 ? -13.669 -6.626 24.693 1.00 90.00 121 PHE A N 1
ATOM 979 C CA . PHE A 1 121 ? -13.876 -5.665 25.784 1.00 90.00 121 PHE A CA 1
ATOM 980 C C . PHE A 1 121 ? -14.798 -4.492 25.403 1.00 90.00 121 PHE A C 1
ATOM 982 O O . PHE A 1 121 ? -14.388 -3.331 25.533 1.00 90.00 121 PHE A O 1
ATOM 989 N N . PRO A 1 122 ? -16.064 -4.738 25.016 1.00 86.69 122 PRO A N 1
ATOM 990 C CA . PRO A 1 122 ? -16.948 -3.701 24.477 1.00 86.69 122 PRO A CA 1
ATOM 991 C C . PRO A 1 122 ? -17.165 -2.524 25.444 1.00 86.69 122 PRO A C 1
ATOM 993 O O . PRO A 1 122 ? -17.050 -1.364 25.052 1.00 86.69 122 PRO A O 1
ATOM 996 N N . THR A 1 123 ? -17.381 -2.790 26.737 1.00 87.75 123 THR A N 1
ATOM 997 C CA . THR A 1 123 ? -17.631 -1.747 27.754 1.00 87.75 123 THR A CA 1
ATOM 998 C C . THR A 1 123 ? -16.422 -0.842 27.991 1.00 87.75 123 THR A C 1
ATOM 1000 O O . THR A 1 123 ? -16.552 0.382 28.050 1.00 87.75 123 THR A O 1
ATOM 1003 N N . LYS A 1 124 ? -15.219 -1.419 28.092 1.00 82.50 124 LYS A N 1
ATOM 1004 C CA . LYS A 1 124 ? -13.979 -0.646 28.277 1.00 82.50 124 LYS A CA 1
ATOM 1005 C C . LYS A 1 124 ? -13.589 0.104 27.006 1.00 82.50 124 LYS A C 1
ATOM 1007 O O . LYS A 1 124 ? -13.055 1.211 27.106 1.00 82.50 124 LYS A O 1
ATOM 1012 N N . TYR A 1 125 ? -13.855 -0.486 25.843 1.00 79.88 125 TYR A N 1
ATOM 1013 C CA . TYR A 1 125 ? -13.562 0.103 24.543 1.00 79.88 125 TYR A CA 1
ATOM 1014 C C . TYR A 1 125 ? -14.347 1.408 24.333 1.00 79.88 125 TYR A C 1
ATOM 1016 O O . TYR A 1 125 ? -13.741 2.427 23.991 1.00 79.88 125 TYR A O 1
ATOM 1024 N N . THR A 1 126 ? -15.651 1.421 24.650 1.00 80.94 126 THR A N 1
ATOM 1025 C CA . THR A 1 126 ? -16.499 2.623 24.550 1.00 80.94 126 THR A CA 1
ATOM 1026 C C . THR 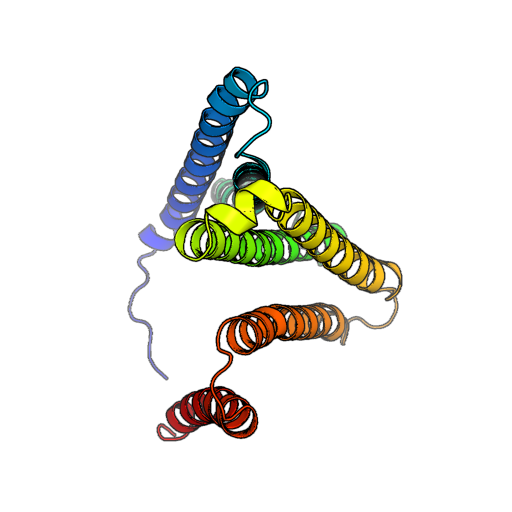A 1 126 ? -16.075 3.723 25.525 1.00 80.94 126 THR A C 1
ATOM 1028 O O . THR A 1 126 ? -15.955 4.878 25.128 1.00 80.94 126 THR A O 1
ATOM 1031 N N . ILE A 1 127 ? -15.802 3.385 26.790 1.00 84.06 127 ILE A N 1
ATOM 1032 C CA . ILE A 1 127 ? -15.522 4.388 27.834 1.00 84.06 127 ILE A CA 1
ATOM 1033 C C . ILE A 1 127 ? -14.149 5.047 27.643 1.00 84.06 127 ILE A C 1
ATOM 1035 O O . ILE A 1 127 ? -13.994 6.242 27.881 1.00 84.06 127 ILE A O 1
ATOM 1039 N N . ARG A 1 128 ? -13.126 4.288 27.226 1.00 78.81 128 ARG A N 1
ATOM 1040 C CA . ARG A 1 128 ? -11.738 4.788 27.169 1.00 78.81 128 ARG A CA 1
ATOM 1041 C C . ARG A 1 128 ? -11.345 5.427 25.838 1.00 78.81 128 ARG A C 1
ATOM 1043 O O . ARG A 1 128 ? -10.194 5.849 25.707 1.00 78.81 128 ARG A O 1
ATOM 1050 N N . GLY A 1 129 ? -12.248 5.475 24.855 1.00 81.06 129 GLY A N 1
ATOM 1051 C CA . GLY A 1 129 ? -11.943 6.001 23.520 1.00 81.06 129 GLY A CA 1
ATOM 1052 C C . GLY A 1 129 ? -10.741 5.300 22.875 1.00 81.06 129 GLY A C 1
ATOM 1053 O O . GLY A 1 129 ? -9.936 5.940 22.195 1.00 81.06 129 GLY A O 1
ATOM 1054 N N . LEU A 1 130 ? -10.587 3.998 23.141 1.00 79.25 130 LEU A N 1
ATOM 1055 C CA . LEU A 1 130 ? -9.402 3.212 22.783 1.00 79.25 130 LEU A CA 1
ATOM 1056 C C . LEU A 1 130 ? -9.164 3.193 21.263 1.00 79.25 130 LEU A C 1
ATOM 1058 O O . LEU A 1 130 ? -8.019 3.193 20.814 1.00 79.25 130 LEU A O 1
ATOM 1062 N N . GLN A 1 131 ? -10.250 3.293 20.494 1.00 81.44 131 GLN A N 1
ATOM 1063 C CA . GLN A 1 131 ? -10.245 3.423 19.042 1.00 81.44 131 GLN A CA 1
ATOM 1064 C C . GLN A 1 131 ? -9.348 4.559 18.544 1.00 81.44 131 GLN A C 1
ATOM 1066 O O . GLN A 1 131 ? -8.496 4.354 17.683 1.00 81.44 131 GLN A O 1
ATOM 1071 N N . ARG A 1 132 ? -9.515 5.774 19.092 1.00 82.88 132 ARG A N 1
ATOM 1072 C CA . ARG A 1 132 ? -8.741 6.945 18.650 1.00 82.88 132 ARG A CA 1
ATOM 1073 C C . ARG A 1 132 ? -7.255 6.731 18.894 1.00 82.88 132 ARG A C 1
ATOM 1075 O O . ARG A 1 132 ? -6.450 7.101 18.051 1.00 82.88 132 ARG A O 1
ATOM 1082 N N . LYS A 1 133 ? -6.903 6.093 20.011 1.00 85.88 133 LYS A N 1
ATOM 1083 C CA . LYS A 1 133 ? -5.511 5.778 20.346 1.00 85.88 133 LYS A CA 1
ATOM 1084 C C . LYS A 1 133 ? -4.910 4.769 19.366 1.00 85.88 133 LYS A C 1
ATOM 1086 O O . LYS A 1 133 ? -3.810 5.022 18.898 1.00 85.88 133 LYS A O 1
ATOM 1091 N N . CYS A 1 134 ? -5.643 3.710 19.004 1.00 82.56 134 CYS A N 1
ATOM 1092 C CA . CYS A 1 134 ? -5.189 2.731 18.004 1.00 82.56 134 CYS A CA 1
ATOM 1093 C C . CYS A 1 134 ? -4.986 3.361 16.621 1.00 82.56 134 CYS A C 1
ATOM 1095 O O . CYS A 1 134 ? -3.999 3.082 15.947 1.00 82.56 134 CYS A O 1
ATOM 1097 N N . VAL A 1 135 ? -5.894 4.245 16.198 1.00 85.31 135 VAL A N 1
ATOM 1098 C CA . VAL A 1 135 ? -5.746 4.954 14.919 1.00 85.31 135 VAL A CA 1
ATOM 1099 C C . VAL A 1 135 ? -4.541 5.890 14.957 1.00 85.31 135 VAL A C 1
ATOM 1101 O O . VAL A 1 135 ? -3.733 5.867 14.037 1.00 85.31 135 VAL A O 1
ATOM 1104 N N . ILE A 1 136 ? -4.378 6.676 16.026 1.00 85.44 136 ILE A N 1
ATOM 1105 C CA . ILE A 1 136 ? -3.225 7.574 16.181 1.00 85.44 136 ILE A CA 1
ATOM 1106 C C . ILE A 1 136 ? -1.915 6.778 16.193 1.00 85.44 136 ILE A C 1
ATOM 1108 O O . ILE A 1 136 ? -0.968 7.187 15.530 1.00 85.44 136 ILE A O 1
ATOM 1112 N N . SER A 1 137 ? -1.856 5.632 16.881 1.00 84.38 137 SER A N 1
ATOM 1113 C CA . SER A 1 137 ? -0.663 4.780 16.866 1.00 84.38 137 SER A CA 1
ATOM 1114 C C . SER A 1 137 ? -0.390 4.193 15.484 1.00 84.38 137 SER A C 1
ATOM 1116 O O . SER A 1 137 ? 0.761 4.168 15.072 1.00 84.38 137 SER A O 1
ATOM 1118 N N . ALA A 1 138 ? -1.423 3.779 14.742 1.00 83.94 138 ALA A N 1
ATOM 1119 C CA . ALA A 1 138 ? -1.259 3.292 13.374 1.00 83.94 138 ALA A CA 1
ATOM 1120 C C . ALA A 1 138 ? -0.699 4.387 12.453 1.00 83.94 138 ALA A C 1
ATOM 1122 O O . ALA A 1 138 ? 0.276 4.151 11.746 1.00 83.94 138 ALA A O 1
ATOM 1123 N N . VAL A 1 139 ? -1.262 5.602 12.513 1.00 87.12 139 VAL A N 1
ATOM 1124 C CA . VAL A 1 139 ? -0.753 6.766 11.764 1.00 87.12 139 VAL A CA 1
ATOM 1125 C C . VAL A 1 139 ? 0.692 7.066 12.149 1.00 87.12 139 VAL A C 1
ATOM 1127 O O . VAL A 1 139 ? 1.518 7.276 11.266 1.00 87.12 139 VAL A O 1
ATOM 1130 N N . ALA A 1 140 ? 1.006 7.073 13.446 1.00 88.44 140 ALA A N 1
ATOM 1131 C CA . ALA A 1 140 ? 2.353 7.342 13.933 1.00 88.44 140 ALA A CA 1
ATOM 1132 C C . ALA A 1 140 ? 3.352 6.292 13.432 1.00 88.44 140 ALA A C 1
ATOM 1134 O O . ALA A 1 140 ? 4.412 6.667 12.946 1.00 88.44 140 ALA A O 1
ATOM 1135 N N . MET A 1 141 ? 2.999 5.003 13.471 1.00 85.75 141 MET A N 1
ATOM 1136 C CA . MET A 1 141 ? 3.840 3.931 12.929 1.00 85.75 141 MET A CA 1
ATOM 1137 C C . MET A 1 141 ? 4.054 4.100 11.425 1.00 85.75 141 MET A C 1
ATOM 1139 O O . MET A 1 141 ? 5.198 4.102 10.986 1.00 85.75 141 MET A O 1
ATOM 1143 N N . CYS A 1 142 ? 2.995 4.340 10.642 1.00 86.12 142 CYS A N 1
ATOM 1144 C CA . CYS A 1 142 ? 3.134 4.591 9.205 1.00 86.12 142 CYS A CA 1
ATOM 1145 C C . CYS A 1 142 ? 4.018 5.816 8.917 1.00 86.12 142 CYS A C 1
ATOM 1147 O O . CYS A 1 142 ? 4.889 5.755 8.052 1.00 86.12 142 CYS A O 1
ATOM 1149 N N . ALA A 1 143 ? 3.835 6.916 9.653 1.00 88.44 143 ALA A N 1
ATOM 1150 C CA . ALA A 1 143 ? 4.629 8.131 9.492 1.00 88.44 143 ALA A CA 1
ATOM 1151 C C . ALA A 1 143 ? 6.101 7.921 9.875 1.00 88.44 143 ALA A C 1
ATOM 1153 O O . ALA A 1 143 ? 6.982 8.413 9.175 1.00 88.44 143 ALA A O 1
ATOM 1154 N N . LEU A 1 144 ? 6.377 7.165 10.942 1.00 87.94 144 LEU A N 1
ATOM 1155 C CA . LEU A 1 144 ? 7.735 6.804 11.351 1.00 87.94 144 LEU A CA 1
ATOM 1156 C C . LEU A 1 144 ? 8.404 5.893 10.320 1.00 87.94 144 LEU A C 1
ATOM 1158 O O . LEU A 1 144 ? 9.538 6.158 9.937 1.00 87.94 144 LEU A O 1
ATOM 1162 N N . THR A 1 145 ? 7.706 4.869 9.821 1.00 83.50 145 THR A N 1
ATOM 1163 C CA . THR A 1 145 ? 8.223 3.982 8.770 1.00 83.50 145 THR A CA 1
ATOM 1164 C C . THR A 1 145 ? 8.517 4.758 7.491 1.00 83.50 145 THR A C 1
ATOM 1166 O O . THR A 1 145 ? 9.580 4.587 6.899 1.00 83.50 145 THR A O 1
ATOM 1169 N N . PHE A 1 146 ? 7.610 5.648 7.086 1.00 84.12 146 PHE A N 1
ATOM 1170 C CA . PHE A 1 146 ? 7.814 6.504 5.923 1.00 84.12 146 PHE A CA 1
ATOM 1171 C C . PHE A 1 146 ? 8.982 7.465 6.118 1.00 84.12 146 PHE A C 1
ATOM 1173 O O . PHE A 1 146 ? 9.839 7.555 5.251 1.00 84.12 146 PHE A O 1
ATOM 1180 N N . GLY A 1 147 ? 9.045 8.151 7.261 1.00 85.56 147 GLY A N 1
ATOM 1181 C CA . GLY A 1 147 ? 10.126 9.080 7.579 1.00 85.56 147 GLY A CA 1
ATOM 1182 C C . GLY A 1 147 ? 11.486 8.389 7.662 1.00 85.56 147 GLY A C 1
ATOM 1183 O O . GLY A 1 147 ? 12.469 8.933 7.172 1.00 85.56 147 GLY A O 1
ATOM 1184 N N . PHE A 1 148 ? 11.539 7.175 8.214 1.00 84.44 148 PHE A N 1
ATOM 1185 C CA . PHE A 1 148 ? 12.749 6.358 8.243 1.00 84.44 148 PHE A CA 1
ATOM 1186 C C . PHE A 1 148 ? 13.193 5.976 6.830 1.00 84.44 148 PHE A C 1
ATOM 1188 O O . PHE A 1 148 ? 14.325 6.260 6.457 1.00 84.44 148 PHE A O 1
ATOM 1195 N N . LEU A 1 149 ? 12.295 5.408 6.021 1.00 81.31 149 LEU A N 1
ATOM 1196 C CA . LEU A 1 149 ? 12.599 4.994 4.649 1.00 81.31 149 LEU A CA 1
ATOM 1197 C C . LEU A 1 149 ? 12.988 6.188 3.763 1.00 81.31 149 LEU A C 1
ATOM 1199 O O . LEU A 1 149 ? 13.993 6.141 3.054 1.00 81.31 149 LEU A O 1
ATOM 1203 N N . PHE A 1 150 ? 12.252 7.293 3.868 1.00 84.44 150 PHE A N 1
ATOM 1204 C CA . PHE A 1 150 ? 12.577 8.545 3.192 1.00 84.44 150 PHE A CA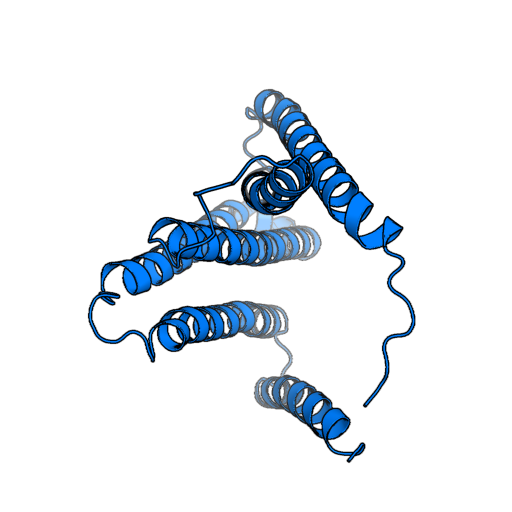 1
ATOM 1205 C C . PHE A 1 150 ? 13.926 9.098 3.653 1.00 84.44 150 PHE A C 1
ATOM 1207 O O . PHE A 1 150 ? 14.737 9.492 2.825 1.00 84.44 150 PHE A O 1
ATOM 1214 N N . GLY A 1 151 ? 14.195 9.092 4.960 1.00 82.62 151 GLY A N 1
ATOM 1215 C CA . GLY A 1 151 ? 15.468 9.519 5.528 1.00 82.62 151 GLY A CA 1
ATOM 1216 C C . GLY A 1 151 ? 16.625 8.675 5.006 1.00 82.62 151 GLY A C 1
ATOM 1217 O O . GLY A 1 151 ? 17.592 9.226 4.493 1.00 82.62 151 GLY A O 1
ATOM 1218 N N . THR A 1 152 ? 16.507 7.346 5.039 1.00 79.06 152 THR A N 1
ATOM 1219 C CA . THR A 1 152 ? 17.539 6.464 4.477 1.00 79.06 152 THR A CA 1
ATOM 1220 C C . THR A 1 152 ? 17.784 6.759 3.001 1.00 79.06 152 THR A C 1
ATOM 1222 O O . THR A 1 152 ? 18.931 6.834 2.588 1.00 79.06 152 THR A O 1
ATOM 1225 N N . HIS A 1 153 ? 16.733 7.032 2.227 1.00 75.75 153 HIS A N 1
ATOM 1226 C CA . HIS A 1 153 ? 16.859 7.357 0.810 1.00 75.75 153 HIS A CA 1
ATOM 1227 C C . HIS A 1 153 ? 17.423 8.768 0.547 1.00 75.75 153 HIS A C 1
ATOM 1229 O O . HIS A 1 153 ? 18.079 8.990 -0.465 1.00 75.75 153 HIS A O 1
ATOM 1235 N N . ALA A 1 154 ? 17.140 9.744 1.412 1.00 79.88 154 ALA A N 1
ATOM 1236 C CA . ALA A 1 154 ? 17.565 11.134 1.242 1.00 79.88 154 ALA A CA 1
ATOM 1237 C C . ALA A 1 154 ? 18.985 11.399 1.767 1.00 79.88 154 ALA A C 1
ATOM 1239 O O . ALA A 1 154 ? 19.665 12.279 1.248 1.00 79.88 154 ALA A O 1
ATOM 1240 N N . PHE A 1 155 ? 19.414 10.674 2.805 1.00 77.25 155 PHE A N 1
ATOM 1241 C CA . PHE A 1 155 ? 20.720 10.858 3.444 1.00 77.25 155 PHE A CA 1
ATOM 1242 C C . PHE A 1 155 ? 21.793 9.895 2.930 1.00 77.25 155 PHE A C 1
ATOM 1244 O O . PHE A 1 155 ? 22.975 10.226 3.007 1.00 77.25 155 PHE A O 1
ATOM 1251 N N . VAL A 1 156 ? 21.418 8.719 2.418 1.00 68.06 156 VAL A N 1
ATOM 1252 C CA . VAL A 1 156 ? 22.364 7.819 1.750 1.00 68.06 156 VAL A CA 1
ATOM 1253 C C . VAL A 1 156 ? 22.470 8.275 0.302 1.00 68.06 156 VAL A C 1
ATOM 1255 O O . VAL A 1 156 ? 21.670 7.899 -0.550 1.00 68.06 156 VAL A O 1
ATOM 1258 N N . ASP A 1 157 ? 23.426 9.163 0.051 1.00 56.31 157 ASP A N 1
ATOM 1259 C CA . ASP A 1 157 ? 23.676 9.704 -1.278 1.00 56.31 157 ASP A CA 1
ATOM 1260 C C . ASP A 1 157 ? 24.098 8.549 -2.205 1.00 56.31 157 ASP A C 1
ATOM 1262 O O . ASP A 1 157 ? 25.133 7.910 -2.010 1.00 56.31 157 ASP A O 1
ATOM 1266 N N . TYR A 1 158 ? 23.280 8.260 -3.221 1.00 56.12 158 TYR A N 1
ATOM 1267 C CA . TYR A 1 158 ? 23.515 7.214 -4.233 1.00 56.12 158 TYR A CA 1
ATOM 1268 C C . TYR A 1 158 ? 24.741 7.493 -5.128 1.00 56.12 158 TYR A C 1
ATOM 1270 O O . TYR A 1 158 ? 24.995 6.791 -6.104 1.00 56.12 158 TYR A O 1
ATOM 1278 N N . THR A 1 159 ? 25.476 8.560 -4.834 1.00 46.62 159 THR A N 1
ATOM 1279 C CA . THR A 1 159 ? 26.492 9.183 -5.678 1.00 46.62 159 THR A CA 1
ATOM 1280 C C . THR A 1 159 ? 27.865 8.523 -5.587 1.00 46.62 159 THR A C 1
ATOM 1282 O O . THR A 1 159 ? 28.706 8.807 -6.435 1.00 46.62 159 THR A O 1
ATOM 1285 N N . GLU A 1 160 ? 28.109 7.605 -4.647 1.00 44.59 160 GLU A N 1
ATOM 1286 C CA . GLU A 1 160 ? 29.370 6.854 -4.597 1.00 44.59 160 GLU A CA 1
ATOM 1287 C C . GLU A 1 160 ? 29.177 5.335 -4.729 1.00 44.59 160 GLU A C 1
ATOM 1289 O O . GLU A 1 160 ? 28.864 4.627 -3.776 1.00 44.59 160 GLU A O 1
ATOM 1294 N N . LYS A 1 161 ? 29.520 4.858 -5.934 1.00 42.78 161 LYS A N 1
ATOM 1295 C CA . LYS A 1 161 ? 29.803 3.476 -6.368 1.00 42.78 161 LYS A CA 1
ATOM 1296 C C . LYS A 1 161 ? 28.607 2.624 -6.801 1.00 42.78 161 LYS A C 1
ATOM 1298 O O . LYS A 1 161 ? 27.998 1.896 -6.020 1.00 42.78 161 LYS A O 1
ATOM 1303 N N . GLU A 1 162 ? 28.469 2.584 -8.128 1.00 47.19 162 GLU A N 1
ATOM 1304 C CA . GLU A 1 162 ? 27.720 1.670 -9.012 1.00 47.19 162 GLU A CA 1
ATOM 1305 C C . GLU A 1 162 ? 27.772 0.158 -8.688 1.00 47.19 162 GLU A C 1
ATOM 1307 O O . GLU A 1 162 ? 27.186 -0.622 -9.425 1.00 47.19 162 GLU A O 1
ATOM 1312 N N . ASN A 1 163 ? 28.401 -0.300 -7.600 1.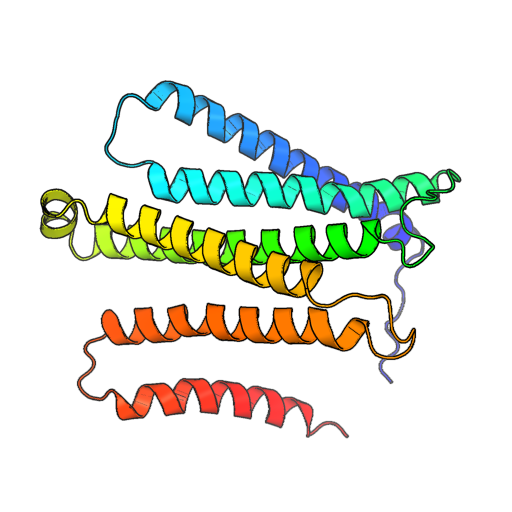00 48.09 163 ASN A N 1
ATOM 1313 C CA . ASN A 1 163 ? 28.493 -1.729 -7.270 1.00 48.09 163 ASN A CA 1
ATOM 1314 C C . ASN A 1 163 ? 27.884 -2.138 -5.914 1.00 48.09 163 ASN A C 1
ATOM 1316 O O . ASN A 1 163 ? 27.799 -3.334 -5.648 1.00 48.09 163 ASN A O 1
ATOM 1320 N N . HIS A 1 164 ? 27.421 -1.206 -5.064 1.00 45.53 164 HIS A N 1
ATOM 1321 C CA . HIS A 1 164 ? 26.866 -1.559 -3.737 1.00 45.53 164 HIS A CA 1
ATOM 1322 C C . HIS A 1 164 ? 25.550 -0.853 -3.340 1.00 45.53 164 HIS A C 1
ATOM 1324 O O . HIS A 1 164 ? 25.035 -1.105 -2.251 1.00 45.53 164 HIS A O 1
ATOM 1330 N N . GLY A 1 165 ? 24.956 -0.033 -4.216 1.00 46.91 165 GLY A N 1
ATOM 1331 C CA . GLY A 1 165 ? 23.749 0.757 -3.911 1.00 46.91 165 GLY A CA 1
ATOM 1332 C C . GLY A 1 165 ? 22.466 -0.052 -3.661 1.00 46.91 165 GLY A C 1
ATOM 1333 O O . GLY A 1 165 ? 21.672 0.328 -2.805 1.00 46.91 165 GLY A O 1
ATOM 1334 N N . HIS A 1 166 ? 22.290 -1.206 -4.319 1.00 49.12 166 HIS A N 1
ATOM 1335 C CA . HIS A 1 166 ? 21.125 -2.081 -4.089 1.00 49.12 166 HIS A CA 1
ATOM 1336 C C . HIS A 1 166 ? 21.054 -2.618 -2.654 1.00 49.12 166 HIS A C 1
ATOM 1338 O O . HIS A 1 166 ? 19.968 -2.830 -2.116 1.00 49.12 166 HIS A O 1
ATOM 1344 N N . PHE A 1 167 ? 22.206 -2.787 -2.000 1.00 49.47 167 PHE A N 1
ATOM 1345 C CA . PHE A 1 167 ? 22.260 -3.398 -0.678 1.00 49.47 167 PHE A CA 1
ATOM 1346 C C . PHE A 1 167 ? 21.684 -2.480 0.408 1.00 49.47 167 PHE A C 1
ATOM 1348 O O . PHE A 1 167 ? 21.084 -2.977 1.353 1.00 49.47 167 PHE A O 1
ATOM 1355 N N . ALA A 1 168 ? 21.810 -1.155 0.300 1.00 59.84 168 ALA A N 1
ATOM 1356 C CA . ALA A 1 168 ? 21.414 -0.253 1.385 1.00 59.84 168 ALA A CA 1
ATOM 1357 C C . ALA A 1 168 ? 19.888 -0.179 1.565 1.00 59.84 168 ALA A C 1
ATOM 1359 O O . ALA A 1 168 ? 19.386 -0.325 2.682 1.00 59.84 168 ALA A O 1
ATOM 1360 N N . THR A 1 169 ? 19.139 -0.007 0.475 1.00 57.62 169 THR A N 1
ATOM 1361 C CA . THR A 1 169 ? 17.676 0.123 0.512 1.00 57.62 169 THR A CA 1
ATOM 1362 C C . THR A 1 169 ? 16.994 -1.219 0.732 1.00 57.62 169 THR A C 1
ATOM 1364 O O . THR A 1 169 ? 16.090 -1.289 1.559 1.00 57.62 169 THR A O 1
ATOM 1367 N N . GLU A 1 170 ? 17.447 -2.303 0.094 1.00 61.03 170 GLU A N 1
ATOM 1368 C CA . GLU A 1 170 ? 16.914 -3.644 0.378 1.00 61.03 170 GLU A CA 1
ATOM 1369 C C . GLU A 1 170 ? 17.163 -4.061 1.829 1.00 61.03 170 GLU A C 1
ATOM 1371 O O . GLU A 1 170 ? 16.269 -4.598 2.482 1.00 61.03 170 GLU A O 1
ATOM 1376 N N . THR A 1 171 ? 18.347 -3.767 2.372 1.00 65.12 171 THR A N 1
ATOM 1377 C CA . THR A 1 171 ? 18.657 -4.080 3.771 1.00 65.12 171 THR A CA 1
ATOM 1378 C C . THR A 1 171 ? 17.829 -3.213 4.721 1.00 65.12 171 THR A C 1
ATOM 1380 O O . THR A 1 171 ? 17.286 -3.731 5.694 1.00 65.12 171 THR A O 1
ATOM 1383 N N . ALA A 1 172 ? 17.643 -1.920 4.427 1.00 65.19 172 ALA A N 1
ATOM 1384 C CA . ALA A 1 172 ? 16.746 -1.056 5.198 1.00 65.19 172 ALA A CA 1
ATOM 1385 C C . ALA A 1 172 ? 15.292 -1.555 5.155 1.00 65.19 172 ALA A C 1
ATOM 1387 O O . ALA A 1 172 ? 14.614 -1.566 6.181 1.00 65.19 172 ALA A O 1
ATOM 1388 N N . VAL A 1 173 ? 14.826 -2.029 3.998 1.00 64.50 173 VAL A N 1
ATOM 1389 C CA . VAL A 1 173 ? 13.504 -2.647 3.840 1.00 64.50 173 VAL A CA 1
ATOM 1390 C C . VAL A 1 173 ? 13.400 -3.938 4.649 1.00 64.50 173 VAL A C 1
ATOM 1392 O O . VAL A 1 173 ? 12.393 -4.122 5.327 1.00 64.50 173 VAL A O 1
ATOM 1395 N N . ARG A 1 174 ? 14.433 -4.791 4.661 1.00 64.88 174 ARG A N 1
ATOM 1396 C CA . ARG A 1 174 ? 14.478 -5.986 5.522 1.00 64.88 174 ARG A CA 1
ATOM 1397 C C . ARG A 1 174 ? 14.407 -5.614 7.001 1.00 64.88 174 ARG A C 1
ATOM 1399 O O . ARG A 1 174 ? 13.609 -6.198 7.724 1.00 64.88 174 ARG A O 1
ATOM 1406 N N . TYR A 1 175 ? 15.155 -4.601 7.443 1.00 65.56 175 TYR A N 1
ATOM 1407 C CA . TYR A 1 175 ? 15.071 -4.108 8.822 1.00 65.56 175 TYR A CA 1
ATOM 1408 C C . TYR A 1 175 ? 13.683 -3.558 9.162 1.00 65.56 175 TYR A C 1
ATOM 1410 O O . TYR A 1 175 ? 13.172 -3.827 10.247 1.00 65.56 175 TYR A O 1
ATOM 1418 N N . VAL A 1 176 ? 13.043 -2.831 8.243 1.00 64.81 176 VAL A N 1
ATOM 1419 C CA . VAL A 1 176 ? 11.659 -2.374 8.420 1.00 64.81 176 VAL A CA 1
ATOM 1420 C C . VAL A 1 176 ? 10.694 -3.558 8.481 1.00 64.81 176 VAL A C 1
ATOM 1422 O O . VAL A 1 176 ? 9.820 -3.553 9.341 1.00 64.81 176 VAL A O 1
ATOM 1425 N N . GLY A 1 177 ? 10.868 -4.578 7.638 1.00 59.91 177 GLY A N 1
ATOM 1426 C CA . GLY A 1 177 ? 10.089 -5.818 7.681 1.00 59.91 177 GLY A CA 1
ATOM 1427 C C . GLY A 1 177 ? 10.179 -6.499 9.047 1.00 59.91 177 GLY A C 1
ATOM 1428 O O . GLY A 1 177 ? 9.153 -6.740 9.677 1.00 59.91 177 GLY A O 1
ATOM 1429 N N . ILE A 1 178 ? 11.398 -6.660 9.572 1.00 59.31 178 ILE A N 1
ATOM 1430 C CA . ILE A 1 178 ? 11.646 -7.218 10.911 1.00 59.31 178 ILE A CA 1
ATOM 1431 C C . ILE A 1 178 ? 10.960 -6.369 11.994 1.00 59.31 178 ILE A C 1
ATOM 1433 O O . ILE A 1 178 ? 10.277 -6.900 12.869 1.00 59.31 178 ILE A O 1
ATOM 1437 N N . ILE A 1 179 ? 11.078 -5.037 11.928 1.00 60.50 179 ILE A N 1
ATOM 1438 C CA . ILE A 1 179 ? 10.422 -4.124 12.880 1.00 60.50 179 ILE A CA 1
ATOM 1439 C C . ILE A 1 179 ? 8.895 -4.215 12.788 1.00 60.50 179 ILE A C 1
ATOM 1441 O O . ILE A 1 179 ? 8.227 -3.987 13.792 1.00 60.50 179 ILE A O 1
ATOM 1445 N N . LEU A 1 180 ? 8.328 -4.544 11.627 1.00 56.59 180 LEU A N 1
ATOM 1446 C CA . LEU A 1 180 ? 6.887 -4.717 11.429 1.00 56.59 180 LEU A CA 1
ATOM 1447 C C . LEU A 1 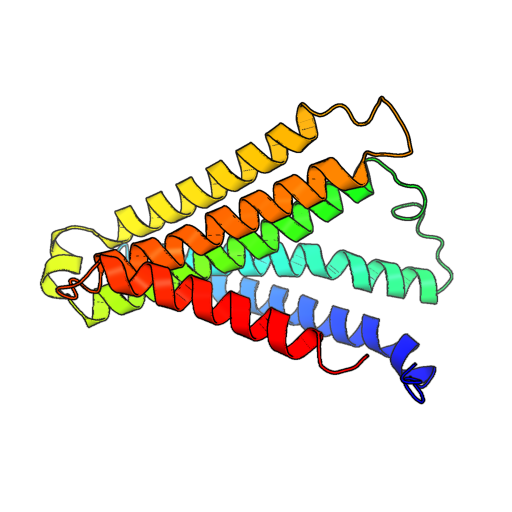180 ? 6.367 -6.082 11.901 1.00 56.59 180 LEU A C 1
ATOM 1449 O O . LEU A 1 180 ? 5.189 -6.176 12.258 1.00 56.59 180 LEU A O 1
ATOM 1453 N N . ASP A 1 181 ? 7.230 -7.090 12.012 1.00 57.28 181 ASP A N 1
ATOM 1454 C CA . ASP A 1 181 ? 6.904 -8.363 12.660 1.00 57.28 181 ASP A CA 1
ATOM 1455 C C . ASP A 1 181 ? 6.957 -8.286 14.192 1.00 57.28 181 ASP A C 1
ATOM 1457 O O . ASP A 1 181 ? 6.182 -8.958 14.875 1.00 57.28 181 ASP A O 1
ATOM 1461 N N . VAL A 1 182 ? 7.755 -7.384 14.773 1.00 56.62 182 VAL A N 1
ATOM 1462 C CA . VAL A 1 182 ? 7.783 -7.163 16.234 1.00 56.62 182 VAL A CA 1
ATOM 1463 C C . VAL A 1 182 ? 6.399 -6.798 16.818 1.00 56.62 182 VAL A C 1
ATOM 1465 O O . VAL A 1 182 ? 6.029 -7.368 17.846 1.00 56.62 182 VAL A O 1
ATOM 1468 N N . PRO A 1 183 ? 5.570 -5.925 16.207 1.00 53.75 183 PRO A N 1
ATOM 1469 C CA . PRO A 1 183 ? 4.188 -5.699 16.609 1.00 53.75 183 PRO A CA 1
ATOM 1470 C C . PRO A 1 183 ? 3.339 -6.967 16.667 1.00 53.75 183 PRO A C 1
ATOM 1472 O O . PRO A 1 183 ? 2.496 -7.051 17.559 1.00 53.75 183 PRO A O 1
ATOM 1475 N N . ARG A 1 184 ? 3.558 -7.969 15.796 1.00 52.97 184 ARG A N 1
ATOM 1476 C CA . ARG A 1 184 ? 2.871 -9.266 15.928 1.00 52.97 184 ARG A CA 1
ATOM 1477 C C . ARG A 1 184 ? 3.220 -9.899 17.270 1.00 52.97 184 ARG A C 1
ATOM 1479 O O . ARG A 1 184 ? 2.314 -10.254 18.020 1.00 52.97 184 ARG A O 1
ATOM 1486 N N . CYS A 1 185 ? 4.503 -9.935 17.620 1.00 49.28 185 CYS A N 1
ATOM 1487 C CA . CYS A 1 185 ? 4.995 -10.492 18.882 1.00 49.28 185 CYS A CA 1
ATOM 1488 C C . CYS A 1 185 ? 4.539 -9.688 20.113 1.00 49.28 185 CYS A C 1
ATOM 1490 O O . CYS A 1 185 ? 4.164 -10.264 21.136 1.00 49.28 185 CYS A O 1
ATOM 1492 N N . VAL A 1 186 ? 4.510 -8.355 20.031 1.00 54.53 186 VAL A N 1
ATOM 1493 C CA . VAL A 1 186 ? 4.092 -7.482 21.143 1.00 54.53 186 VAL A CA 1
ATOM 1494 C C . VAL A 1 186 ? 2.576 -7.527 21.355 1.00 54.53 186 VAL A C 1
ATOM 1496 O O . VAL A 1 186 ? 2.107 -7.560 22.491 1.00 54.53 186 VAL A O 1
ATOM 1499 N N . VAL A 1 187 ? 1.776 -7.576 20.289 1.00 54.50 187 VAL A N 1
ATOM 1500 C CA . VAL A 1 187 ? 0.312 -7.701 20.399 1.00 54.50 187 VAL A CA 1
ATOM 1501 C C . VAL A 1 187 ? -0.074 -9.091 20.910 1.00 54.50 187 VAL A C 1
ATOM 1503 O O . VAL A 1 187 ? -0.942 -9.190 21.778 1.00 54.50 187 VAL A O 1
ATOM 1506 N N . LEU A 1 188 ? 0.610 -10.149 20.459 1.00 50.84 188 LEU A N 1
ATOM 1507 C CA . LEU A 1 188 ? 0.440 -11.502 21.000 1.00 50.84 188 LEU A CA 1
ATOM 1508 C C . LEU A 1 188 ? 0.801 -11.572 22.490 1.00 50.84 188 LEU A C 1
ATOM 1510 O O . LEU A 1 188 ? 0.005 -12.073 23.279 1.00 50.84 188 LEU A O 1
ATOM 1514 N N . SER A 1 189 ? 1.940 -11.009 22.897 1.00 49.50 189 SER A N 1
ATOM 1515 C CA . SER A 1 189 ? 2.384 -11.037 24.304 1.00 49.50 189 SER A CA 1
ATOM 1516 C C . SER A 1 189 ? 1.576 -10.130 25.239 1.00 49.50 189 SER A C 1
ATOM 1518 O O . SER A 1 189 ? 1.468 -10.418 26.429 1.00 49.50 189 SER A O 1
ATOM 1520 N N . THR A 1 190 ? 0.972 -9.050 24.736 1.00 49.31 190 THR A N 1
ATOM 1521 C CA . THR A 1 190 ? 0.140 -8.156 25.562 1.00 49.31 190 THR A CA 1
ATOM 1522 C C . THR A 1 190 ? -1.321 -8.596 25.661 1.00 49.31 190 THR A C 1
ATOM 1524 O O . THR A 1 190 ? -1.950 -8.335 26.690 1.00 49.31 190 THR A O 1
ATOM 1527 N N . GLN A 1 191 ? -1.875 -9.278 24.648 1.00 49.81 191 GLN A N 1
ATOM 1528 C CA . GLN A 1 191 ? -3.225 -9.854 24.726 1.00 49.81 191 GLN A CA 1
ATOM 1529 C C . GLN A 1 191 ? -3.260 -11.199 25.448 1.00 49.81 191 GLN A C 1
ATOM 1531 O O . GLN A 1 191 ? -4.194 -11.455 26.210 1.00 49.81 191 GLN A O 1
ATOM 1536 N N . PHE A 1 192 ? -2.233 -12.029 25.283 1.00 43.25 192 PHE A N 1
ATOM 1537 C CA . PHE A 1 192 ? -2.070 -13.225 26.087 1.00 43.25 192 PHE A CA 1
ATOM 1538 C C . PHE A 1 192 ? -1.159 -12.915 27.265 1.00 43.25 192 PHE A C 1
ATOM 1540 O O . PHE A 1 192 ? 0.053 -13.094 27.212 1.00 43.25 192 PHE A O 1
ATOM 1547 N N . ARG A 1 193 ? -1.769 -12.556 28.397 1.00 43.00 193 ARG A N 1
ATOM 1548 C CA . ARG A 1 193 ? -1.158 -12.781 29.712 1.00 43.00 193 ARG A CA 1
ATOM 1549 C C . ARG A 1 193 ? -1.124 -14.297 29.980 1.00 43.00 193 ARG A C 1
ATOM 1551 O O . ARG A 1 193 ? -1.755 -14.784 30.913 1.00 43.00 193 ARG A O 1
ATOM 1558 N N . LEU A 1 194 ? -0.471 -15.056 29.099 1.00 43.56 194 LEU A N 1
ATOM 1559 C CA . LEU A 1 194 ? -0.109 -16.440 29.357 1.00 43.56 194 LEU A CA 1
ATOM 1560 C C . LEU A 1 194 ? 0.945 -16.410 30.471 1.00 43.56 194 LEU A C 1
ATOM 156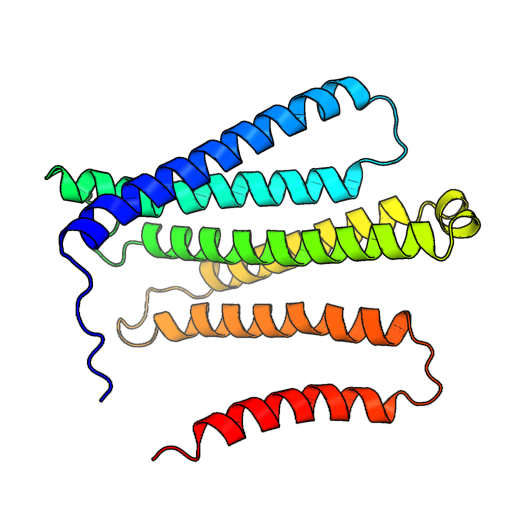2 O O . LEU A 1 194 ? 1.839 -15.564 30.435 1.00 43.56 194 LEU A O 1
ATOM 1566 N N . PRO A 1 195 ? 0.851 -17.290 31.476 1.00 47.00 195 PRO A N 1
ATOM 1567 C CA . PRO A 1 195 ? 1.710 -17.261 32.661 1.00 47.00 195 PRO A CA 1
ATOM 1568 C C . PRO A 1 195 ? 3.202 -17.554 32.399 1.00 47.00 195 PRO A C 1
ATOM 1570 O O . PRO A 1 195 ? 3.962 -17.639 33.356 1.00 47.00 195 PRO A O 1
ATOM 1573 N N . TYR A 1 196 ? 3.639 -17.673 31.140 1.00 49.91 196 TYR A N 1
ATOM 1574 C CA . TYR A 1 196 ? 5.018 -17.991 30.766 1.00 49.91 196 TYR A CA 1
ATOM 1575 C C . TYR A 1 196 ? 5.484 -17.147 29.565 1.00 49.91 196 TYR A C 1
ATOM 1577 O O . TYR A 1 196 ? 5.332 -17.577 28.421 1.00 49.91 196 TYR A O 1
ATOM 1585 N N . PRO A 1 197 ? 6.047 -15.945 29.793 1.00 46.50 197 PRO A N 1
ATOM 1586 C CA . PRO A 1 197 ? 6.602 -15.111 28.722 1.00 46.50 197 PRO A CA 1
ATOM 1587 C C . PRO A 1 197 ? 7.843 -15.731 28.051 1.00 46.50 197 PRO A C 1
ATOM 1589 O O . PRO A 1 197 ? 8.113 -15.438 26.889 1.00 46.50 197 PRO A O 1
ATOM 1592 N N . ASP A 1 198 ? 8.545 -16.644 28.728 1.00 49.09 198 ASP A N 1
ATOM 1593 C CA . ASP A 1 198 ? 9.836 -17.169 28.261 1.00 49.09 198 ASP A CA 1
ATOM 1594 C C . ASP A 1 198 ? 9.718 -18.273 27.190 1.00 49.09 198 ASP A C 1
ATOM 1596 O O . ASP A 1 198 ? 10.689 -18.570 26.499 1.00 49.09 198 ASP A O 1
ATOM 1600 N N . GLN A 1 199 ? 8.533 -18.868 26.997 1.00 46.53 199 GLN A N 1
ATOM 1601 C CA . GLN A 1 199 ? 8.331 -19.934 26.000 1.00 46.53 199 GLN A CA 1
ATOM 1602 C C . GLN A 1 199 ? 7.863 -19.425 24.629 1.00 46.53 199 GLN A C 1
ATOM 1604 O O . GLN A 1 199 ? 8.071 -20.106 23.627 1.00 46.53 199 GLN A O 1
ATOM 1609 N N . LEU A 1 200 ? 7.268 -18.228 24.540 1.00 47.94 200 LEU A N 1
ATOM 1610 C CA . LEU A 1 200 ? 6.729 -17.721 23.269 1.00 47.94 200 LEU A CA 1
ATOM 1611 C C . LEU A 1 200 ? 7.832 -17.251 22.306 1.00 47.94 200 LEU A C 1
ATOM 1613 O O . LEU A 1 200 ? 7.693 -17.394 21.094 1.00 47.94 200 LEU A O 1
ATOM 1617 N N . PHE A 1 201 ? 8.940 -16.729 22.846 1.00 46.72 201 PHE A N 1
ATOM 1618 C CA . PHE A 1 201 ? 10.099 -16.322 22.046 1.00 46.72 201 PHE A CA 1
ATOM 1619 C C . PHE A 1 201 ? 10.778 -17.534 21.385 1.00 46.72 201 PHE A C 1
ATOM 1621 O O . PHE A 1 201 ? 11.241 -17.434 20.253 1.00 46.72 201 PHE A O 1
ATOM 1628 N N . PHE A 1 202 ? 10.749 -18.697 22.050 1.00 46.28 202 PHE A N 1
ATOM 1629 C CA . PHE A 1 202 ? 11.259 -19.958 21.508 1.00 46.28 202 PHE A CA 1
ATOM 1630 C C . PHE A 1 202 ? 10.394 -20.503 20.363 1.00 46.28 202 PHE A C 1
ATOM 1632 O O . PHE A 1 202 ? 10.944 -20.959 19.371 1.00 46.28 202 PHE A O 1
ATOM 1639 N N . TYR A 1 203 ? 9.062 -20.399 20.432 1.00 43.53 203 TYR A N 1
ATOM 1640 C CA . TYR A 1 203 ? 8.190 -20.915 19.364 1.00 43.53 203 TYR A CA 1
ATOM 1641 C C . TYR A 1 203 ? 8.230 -20.095 18.064 1.00 43.53 203 TYR A C 1
ATOM 1643 O O . TYR A 1 203 ? 8.094 -20.684 16.995 1.00 43.53 203 TYR A O 1
ATOM 1651 N N . CYS A 1 204 ? 8.438 -18.771 18.120 1.00 45.03 204 CYS A N 1
ATOM 1652 C CA . CYS A 1 204 ? 8.635 -17.978 16.896 1.00 45.03 204 CYS A CA 1
ATOM 1653 C C . CYS A 1 204 ? 9.998 -18.258 16.243 1.00 45.03 204 CYS A C 1
ATOM 1655 O O . CYS A 1 204 ? 10.048 -18.431 15.032 1.00 45.03 204 CYS A O 1
ATOM 1657 N N . LEU A 1 205 ? 11.075 -18.382 17.030 1.00 42.81 205 LEU A N 1
ATOM 1658 C CA . LEU A 1 205 ? 12.406 -18.735 16.511 1.00 42.81 205 LEU A CA 1
ATOM 1659 C C . LEU A 1 205 ? 12.458 -20.166 15.950 1.00 42.81 205 LEU A C 1
ATOM 1661 O O . LEU A 1 205 ? 13.092 -20.412 14.931 1.00 42.81 205 LEU A O 1
ATOM 1665 N N . GLN A 1 206 ? 11.744 -21.104 16.574 1.00 44.47 206 GLN A N 1
ATOM 1666 C CA . GLN A 1 206 ? 11.727 -22.507 16.157 1.00 44.47 206 GLN A CA 1
ATOM 1667 C C . GLN A 1 206 ? 10.824 -22.766 14.935 1.00 44.47 206 GLN A C 1
ATOM 1669 O O . GLN A 1 206 ? 11.014 -23.760 14.237 1.00 44.47 206 GLN A O 1
ATOM 1674 N N . ALA A 1 207 ? 9.868 -21.873 14.642 1.00 44.91 207 ALA A N 1
ATOM 1675 C CA . ALA A 1 207 ? 9.122 -21.885 13.381 1.00 44.91 207 ALA A CA 1
ATOM 1676 C C . ALA A 1 207 ? 9.985 -21.402 12.199 1.00 44.91 207 ALA A C 1
ATOM 1678 O O . ALA A 1 207 ? 9.841 -21.926 11.100 1.00 44.91 207 ALA A O 1
ATOM 1679 N N . GLU A 1 208 ? 10.916 -20.476 12.447 1.00 44.00 208 GLU A N 1
ATOM 1680 C CA . GLU A 1 208 ? 11.871 -19.971 11.451 1.00 44.00 208 GLU A CA 1
ATOM 1681 C C . GLU A 1 208 ? 12.987 -21.004 11.164 1.00 44.00 208 GLU A C 1
ATOM 1683 O O . GLU A 1 208 ? 13.290 -21.286 10.007 1.00 44.00 208 GLU A O 1
ATOM 1688 N N . GLU A 1 209 ? 13.511 -21.695 12.189 1.00 43.56 209 GLU A N 1
ATOM 1689 C CA . GLU A 1 209 ? 14.503 -22.778 12.007 1.00 43.56 209 GLU A CA 1
ATOM 1690 C C . GLU A 1 209 ? 13.949 -24.011 11.260 1.00 43.56 209 GLU A C 1
ATOM 1692 O O . GLU A 1 209 ? 14.693 -24.720 10.572 1.00 43.56 209 GLU A O 1
ATOM 1697 N N . HIS A 1 210 ? 12.642 -24.281 11.354 1.00 40.53 210 HIS A N 1
ATOM 1698 C CA . HIS A 1 210 ? 12.017 -25.383 10.614 1.00 40.53 210 HIS A CA 1
ATOM 1699 C C . HIS A 1 210 ? 11.780 -25.065 9.128 1.00 40.53 210 HIS A C 1
ATOM 1701 O O . HIS A 1 210 ? 11.720 -25.996 8.314 1.00 40.53 210 HIS A O 1
ATOM 1707 N N . GLU A 1 211 ? 11.699 -23.787 8.753 1.00 44.41 211 GLU A N 1
ATOM 1708 C CA . GLU A 1 211 ? 11.595 -23.362 7.353 1.00 44.41 211 GLU A CA 1
ATOM 1709 C C . GLU A 1 211 ? 12.961 -23.460 6.641 1.00 44.41 211 GLU A C 1
ATOM 1711 O O . GLU A 1 211 ? 13.028 -23.964 5.518 1.00 44.41 211 GLU A O 1
ATOM 1716 N N . ASP A 1 212 ? 14.068 -23.173 7.339 1.00 42.31 212 ASP A N 1
ATOM 1717 C CA . ASP A 1 212 ? 15.435 -23.340 6.806 1.00 42.31 212 ASP A CA 1
ATOM 1718 C C . ASP A 1 212 ? 15.933 -24.805 6.798 1.00 42.31 212 ASP A C 1
ATOM 1720 O O . ASP A 1 212 ? 16.685 -25.215 5.904 1.00 42.31 212 ASP A O 1
ATOM 1724 N N . SER A 1 213 ? 15.477 -25.659 7.724 1.00 40.19 213 SER A N 1
ATOM 1725 C CA . SER A 1 213 ? 15.786 -27.105 7.675 1.00 40.19 213 SER A CA 1
ATOM 1726 C C . SER A 1 213 ? 15.030 -27.859 6.576 1.00 40.19 213 SER A C 1
ATOM 1728 O O . SER A 1 213 ? 15.471 -28.924 6.143 1.00 40.19 213 SER A O 1
ATOM 1730 N N . SER A 1 214 ? 13.921 -27.317 6.067 1.00 41.31 214 SER A N 1
ATOM 1731 C CA . SER A 1 214 ? 13.205 -27.919 4.931 1.00 41.31 214 SER A CA 1
ATOM 1732 C C . SER A 1 214 ? 13.870 -27.603 3.586 1.00 41.31 214 SER A C 1
ATOM 1734 O O . SER A 1 214 ? 13.674 -28.335 2.616 1.00 41.31 214 SER A O 1
ATOM 1736 N N . ALA A 1 215 ? 14.693 -26.551 3.532 1.00 42.56 215 ALA A N 1
ATOM 1737 C CA . ALA A 1 215 ? 15.431 -26.136 2.341 1.00 42.56 215 ALA A CA 1
ATOM 1738 C C . ALA A 1 215 ? 16.798 -26.835 2.181 1.00 42.56 215 ALA A C 1
ATOM 1740 O O . ALA A 1 215 ? 17.415 -26.730 1.123 1.00 42.56 215 ALA A O 1
ATOM 1741 N N . SER A 1 216 ? 17.273 -27.578 3.188 1.00 37.75 216 SER A N 1
ATOM 1742 C CA . SER A 1 216 ? 18.615 -28.188 3.207 1.00 37.75 216 SER A CA 1
ATOM 1743 C C . SER A 1 216 ? 18.647 -29.723 3.075 1.00 37.75 216 SER A C 1
ATOM 1745 O O . SER A 1 216 ? 19.724 -30.310 3.124 1.00 37.75 216 SER A O 1
ATOM 1747 N N . VAL A 1 217 ? 17.508 -30.386 2.820 1.00 43.53 217 VAL A N 1
ATOM 1748 C CA . VAL A 1 217 ? 17.433 -31.850 2.558 1.00 43.53 217 VAL A CA 1
ATOM 1749 C C . VAL A 1 217 ? 17.090 -32.179 1.090 1.00 43.53 217 VAL A C 1
ATOM 1751 O O . VAL A 1 217 ? 16.743 -33.305 0.743 1.00 43.53 217 VAL A O 1
ATOM 1754 N N . GLN A 1 218 ? 17.239 -31.215 0.179 1.00 39.75 218 GLN A N 1
ATOM 1755 C CA . GLN A 1 218 ? 17.282 -31.481 -1.265 1.00 39.75 218 GLN A CA 1
ATOM 1756 C C . GLN A 1 218 ? 18.481 -30.795 -1.922 1.00 39.75 218 GLN A C 1
ATOM 1758 O O . GLN A 1 218 ? 18.332 -29.894 -2.747 1.00 39.75 218 GLN A O 1
ATOM 1763 N N . LEU A 1 219 ? 19.676 -31.257 -1.555 1.00 40.81 219 LEU A N 1
ATOM 1764 C CA . LEU A 1 219 ? 20.876 -31.208 -2.388 1.00 40.81 219 LEU A CA 1
ATOM 1765 C C . LEU A 1 219 ? 21.750 -32.426 -2.088 1.00 40.81 219 LEU A C 1
ATOM 1767 O O . LEU A 1 219 ? 22.019 -32.670 -0.893 1.00 40.81 219 LEU A O 1
#

Secondary structure (DSSP, 8-state):
--------HHHHHHHHHHHHHHHHHHHHHHHHHHHHHHHHTT-TTS-HHHHHHHHHHHHHHHHHTHHHHHHHHHHTT---TTSSS--HHHHHHHHHHHHHHHHHHHHHHHHHHHHHHHHH-HHHHHHHTHHHHHHHHHHHHHHHHHHHHHHHHHHS-TTS-TTTHHHHHHHHHHHHHHHHHHHHHHHHHHH---S-HHHHHHHHHHHHHHHHHHSSS--

Foldseek 3Di:
DDPPPDPDPVNLLCVLVVQLVVLVVQLVVLVVVVVVCVVPVVPVPDCLLVNQLSVLSNQLSVLSNPVSVVVNCVVVVNDDPQADDPDPNNVVSVLSNLLSVLLNLLSVVLVVVLVVCCVPPVPCCVVVVVVVVSSVVSVVLSVVLSCQLVCQVVVVPPPPDPPCSVPSNVVSSVVNVVVSCVVVVVVVCVVDPPVDPPVVVVVVVVVVVVVVVVVPPPD

pLDDT: mean 74.22, std 18.42, range [37.75, 96.31]

Organism: Steinernema carpocapsae (NCBI:txid34508)

Radius of gyration: 21.7 Å; chains: 1; bounding box: 52×45×62 Å

Sequence (219 aa):
MVEIHGITHFELVIRPYLELIVYLTCVVVSILAFVPYFKYRKNSNYIGALLLFMISCFLCSIIQCVDPTIQVMESNGLKSTFLHNGSKEEYWFFLARTTSFNFIYVTGTFLALDRVLVLTFPTKYTIRGLQRKCVISAVAMCALTFGFLFGTHAFVDYTEKENHGHFATETAVRYVGIILDVPRCVVLSTQFRLPYPDQLFFYCLQAEEHEDSSASVQL